Protein AF-A0A059XVV0-F1 (afdb_monomer_lite)

Sequence (265 aa):
MNFKKNKLFSIILPALSAPLILAASCSSSRESNPEQEQKQEKETKVQGKTKNKSNYFIEQKIKFEDKLPYTIANNIDTLKPNFAYEVDKKHSVRDGDTVDFIFLGINRRLPVRFSGVDTPEKRNYNLKQETVGQQREYALKATEFTQKMLNEESVSKIYIVPQKTRGGKGYFADVSGTYGRIIGIVYIEYKDKDNKSKYINLNAELIRLGFALVKYISLSERSQYYTPNTMYYYQLKASEQEAREKKAGIYSDNANLAEIYPNPN

Secondary structure (DSSP, 8-state):
-------PPPP-PPP-PPPP---PPPP----------------------------HHHHTT---BSS-SSEEPS--SS--TTEEEEEEEEEEE-SSSEEEEEETT--SEEEEEETTEEPPPSEETTTTEE--HHHHHHHHHHHHHHHHHHH-TTEEEEEEEE---SS--STTTTTB-TTS-EEEEEEEEEE-TTS-EEEEEHHHHHHHTTSSEE-S-BS-TTSTTB-S-HHHHHHHHHHHHHHHHTT-GGGSTT--HHHHSSS--

Organism: NCBI:txid2113

Foldseek 3Di:
DDDDDDDDDDDDDDDDDDDDDDDDDDDDDDDDDDDDDDDDDDPPPPPPPPPPPPQVCVVLVFDWDLDDPAAADPDPPDQDARHKFWWDLPKAQPWLFWIFTHTVVRRGTAIEGEQQWDFQDQADPVVRGGADDLQNVLRVVSSVLSVCLSPGPQFPTKIWRFHAADCADDPRRRRHDVVNHGHTFMKTWGQPPVRRTIIGRSRLSCLLQQSTHRDLADCDPVDSSHGPPVVVVVSNVVSNVNCCVVCHHCSPPPHDVCSNCVPPD

Structure (mmCIF, N/CA/C/O backbone):
data_AF-A0A059XVV0-F1
#
_entry.id   AF-A0A059XVV0-F1
#
loop_
_atom_site.group_PDB
_atom_site.id
_atom_site.type_symbol
_atom_site.label_atom_id
_atom_site.label_alt_id
_atom_site.label_comp_id
_atom_site.label_asym_id
_atom_site.label_entity_id
_atom_site.label_seq_id
_atom_site.pdbx_PDB_ins_code
_atom_site.Cartn_x
_atom_site.Cartn_y
_atom_site.Cartn_z
_atom_site.occupancy
_atom_site.B_iso_or_equiv
_atom_site.auth_seq_id
_atom_site.auth_comp_id
_atom_site.auth_asym_id
_atom_site.auth_atom_id
_atom_site.pdbx_PDB_model_num
ATOM 1 N N . MET A 1 1 ? 24.154 21.662 -59.012 1.00 38.84 1 MET A N 1
ATOM 2 C CA . MET A 1 1 ? 24.590 23.058 -59.232 1.00 38.84 1 MET A CA 1
ATOM 3 C C . MET A 1 1 ? 23.633 23.984 -58.486 1.00 38.84 1 MET A C 1
ATOM 5 O O . MET A 1 1 ? 22.445 23.875 -58.739 1.00 38.84 1 MET A O 1
ATOM 9 N N . ASN A 1 2 ? 24.172 24.851 -57.613 1.00 37.25 2 ASN A N 1
ATOM 10 C CA . ASN A 1 2 ? 23.553 26.035 -56.970 1.00 37.25 2 ASN A CA 1
ATOM 11 C C . ASN A 1 2 ? 22.417 25.803 -55.947 1.00 37.25 2 ASN A C 1
ATOM 13 O O . ASN A 1 2 ? 21.519 25.017 -56.192 1.00 37.25 2 ASN A O 1
ATOM 17 N N . PHE A 1 3 ? 22.305 26.493 -54.807 1.00 36.09 3 PHE A N 1
ATOM 18 C CA . PHE A 1 3 ? 23.210 27.275 -53.950 1.00 36.09 3 PHE A CA 1
ATOM 19 C C . PHE A 1 3 ? 22.505 27.389 -52.575 1.00 36.09 3 PHE A C 1
ATOM 21 O O . PHE A 1 3 ? 21.278 27.411 -52.499 1.00 36.09 3 PHE A O 1
ATOM 28 N N . LYS A 1 4 ? 23.289 27.471 -51.495 1.00 49.97 4 LYS A N 1
ATOM 29 C CA . LYS A 1 4 ? 22.878 27.672 -50.090 1.00 49.97 4 LYS A CA 1
ATOM 30 C C . LYS A 1 4 ? 22.005 28.920 -49.871 1.00 49.97 4 LYS A C 1
ATOM 32 O O . LYS A 1 4 ? 22.205 29.912 -50.565 1.00 49.97 4 LYS A O 1
ATOM 37 N N . LYS A 1 5 ? 21.242 28.950 -48.763 1.00 53.56 5 LYS A N 1
ATOM 38 C CA . LYS A 1 5 ? 21.203 30.110 -47.842 1.00 53.56 5 LYS A CA 1
ATOM 39 C C . LYS A 1 5 ? 20.749 29.723 -46.425 1.00 53.56 5 LYS A C 1
ATOM 41 O O . LYS A 1 5 ? 19.630 29.274 -46.208 1.00 53.56 5 LYS A O 1
ATOM 46 N N . ASN A 1 6 ? 21.665 29.942 -45.482 1.00 44.91 6 ASN A N 1
ATOM 47 C CA . ASN A 1 6 ? 21.482 29.891 -44.034 1.00 44.91 6 ASN A CA 1
ATOM 48 C C . ASN A 1 6 ? 20.614 31.067 -43.558 1.00 44.91 6 ASN A C 1
ATOM 50 O O . ASN A 1 6 ? 20.751 32.176 -44.079 1.00 44.91 6 ASN A O 1
ATOM 54 N N . LYS A 1 7 ? 19.822 30.867 -42.501 1.00 53.09 7 LYS A N 1
ATOM 55 C CA . LYS A 1 7 ? 19.343 31.958 -41.640 1.00 53.09 7 LYS A CA 1
ATOM 56 C C . LYS A 1 7 ? 19.790 31.691 -40.205 1.00 53.09 7 LYS A C 1
ATOM 58 O O . LYS A 1 7 ? 19.368 30.716 -39.593 1.00 53.09 7 LYS A O 1
ATOM 63 N N . LEU A 1 8 ? 20.680 32.557 -39.720 1.00 48.28 8 LEU A N 1
ATOM 64 C CA . LEU A 1 8 ? 21.034 32.692 -38.311 1.00 48.28 8 LEU A CA 1
ATOM 65 C C . LEU A 1 8 ? 19.833 33.260 -37.545 1.00 48.28 8 LEU A C 1
ATOM 67 O O . LEU A 1 8 ? 19.253 34.258 -37.973 1.00 48.28 8 LEU A O 1
ATOM 71 N N . PHE A 1 9 ? 19.509 32.664 -36.400 1.00 49.81 9 PHE A N 1
ATOM 72 C CA . PHE A 1 9 ? 18.667 33.290 -35.385 1.00 49.81 9 PHE A CA 1
ATOM 73 C C . PHE A 1 9 ? 19.567 33.968 -34.350 1.00 49.81 9 PHE A C 1
ATOM 75 O O . PHE A 1 9 ? 20.427 33.330 -33.746 1.00 49.81 9 PHE A O 1
ATOM 82 N N . SER A 1 10 ? 19.375 35.277 -34.197 1.00 51.88 10 SER A N 1
ATOM 83 C CA . SER A 1 10 ? 20.030 36.117 -33.198 1.00 51.88 10 SER A CA 1
ATOM 84 C C . SER A 1 10 ? 19.302 35.981 -31.860 1.00 51.88 10 SER A C 1
ATOM 86 O O . SER A 1 10 ? 18.078 36.101 -31.804 1.00 51.88 10 SER A O 1
ATOM 88 N N . ILE A 1 11 ? 20.058 35.713 -30.797 1.00 50.47 11 ILE A N 1
ATOM 89 C CA . ILE A 1 11 ? 19.586 35.645 -29.412 1.00 50.47 11 ILE A CA 1
ATOM 90 C C . ILE A 1 11 ? 19.683 37.058 -28.828 1.00 50.47 11 ILE A C 1
ATOM 92 O O . ILE A 1 11 ? 20.773 37.620 -28.759 1.00 50.47 11 ILE A O 1
ATOM 96 N N . ILE A 1 12 ? 18.556 37.626 -28.397 1.00 55.03 12 ILE A N 1
ATOM 97 C CA . ILE A 1 12 ? 18.513 38.878 -27.631 1.00 55.03 12 ILE A CA 1
ATOM 98 C C . ILE A 1 12 ? 18.347 38.510 -26.154 1.00 55.03 12 ILE A C 1
ATOM 100 O O . ILE A 1 12 ? 17.316 37.971 -25.756 1.00 55.03 12 ILE A O 1
ATOM 104 N N . LEU A 1 13 ? 19.378 38.789 -25.354 1.00 48.16 13 LEU A N 1
ATOM 105 C CA . LEU A 1 13 ? 19.348 38.726 -23.892 1.00 48.16 13 LEU A CA 1
ATOM 106 C C . LEU A 1 13 ? 18.901 40.094 -23.342 1.00 48.16 13 LEU A C 1
ATOM 108 O O . LEU A 1 13 ? 19.568 41.087 -23.635 1.00 48.16 13 LEU A O 1
ATOM 112 N N . PRO A 1 14 ? 17.845 40.188 -22.518 1.00 57.22 14 PRO A N 1
ATOM 113 C CA . PRO A 1 14 ? 17.611 41.378 -21.715 1.00 57.22 14 PRO A CA 1
ATOM 114 C C . PRO A 1 14 ? 18.402 41.293 -20.401 1.00 57.22 14 PRO A C 1
ATOM 116 O O . PRO A 1 14 ? 18.234 40.369 -19.606 1.00 57.22 14 PRO A O 1
ATOM 119 N N . ALA A 1 15 ? 19.269 42.281 -20.180 1.00 49.81 15 ALA A N 1
ATOM 120 C CA . ALA A 1 15 ? 19.934 42.523 -18.908 1.00 49.81 15 ALA A CA 1
ATOM 121 C C . ALA A 1 15 ? 18.926 43.106 -17.902 1.00 49.81 15 ALA A C 1
ATOM 123 O O . ALA A 1 15 ? 18.387 44.189 -18.125 1.00 49.81 15 ALA A O 1
ATOM 124 N N . LEU A 1 16 ? 18.674 42.399 -16.796 1.00 49.53 16 LEU A N 1
ATOM 125 C CA . LEU A 1 16 ? 17.981 42.955 -15.634 1.00 49.53 16 LEU A CA 1
ATOM 126 C C . LEU A 1 16 ? 19.017 43.557 -14.678 1.00 49.53 16 LEU A C 1
ATOM 128 O O . LEU A 1 16 ? 19.767 42.842 -14.017 1.00 49.53 16 LEU A O 1
ATOM 132 N N . SER A 1 17 ? 19.038 44.883 -14.603 1.00 56.59 17 SER A N 1
ATOM 133 C CA . SER A 1 17 ? 19.722 45.653 -13.568 1.00 56.59 17 SER A CA 1
ATOM 134 C C . SER A 1 17 ? 18.896 45.643 -12.278 1.00 56.59 17 SER A C 1
ATOM 136 O O . SER A 1 17 ? 17.766 46.132 -12.266 1.00 56.59 17 SER A O 1
ATOM 138 N N . ALA A 1 18 ? 19.458 45.108 -11.194 1.00 54.75 18 ALA A N 1
ATOM 139 C CA . ALA A 1 18 ? 18.887 45.206 -9.853 1.00 54.75 18 ALA A CA 1
ATOM 140 C C . ALA A 1 18 ? 19.363 46.498 -9.154 1.00 54.75 18 ALA A C 1
ATOM 142 O O . ALA A 1 18 ? 20.556 46.806 -9.221 1.00 54.75 18 ALA A O 1
ATOM 143 N N . PRO A 1 19 ? 18.485 47.243 -8.462 1.00 54.91 19 PRO A N 1
ATOM 144 C CA . PRO A 1 19 ? 18.905 48.344 -7.606 1.00 54.91 19 PRO A CA 1
ATOM 145 C C . PRO A 1 19 ? 19.415 47.834 -6.248 1.00 54.91 19 PRO A C 1
ATOM 147 O O . PRO A 1 19 ? 18.756 47.044 -5.570 1.00 54.91 19 PRO A O 1
ATOM 150 N N . LEU A 1 20 ? 20.592 48.330 -5.849 1.00 45.16 20 LEU A N 1
ATOM 151 C CA . LEU A 1 20 ? 21.103 48.267 -4.480 1.00 45.16 20 LEU A CA 1
ATOM 152 C C . LEU A 1 20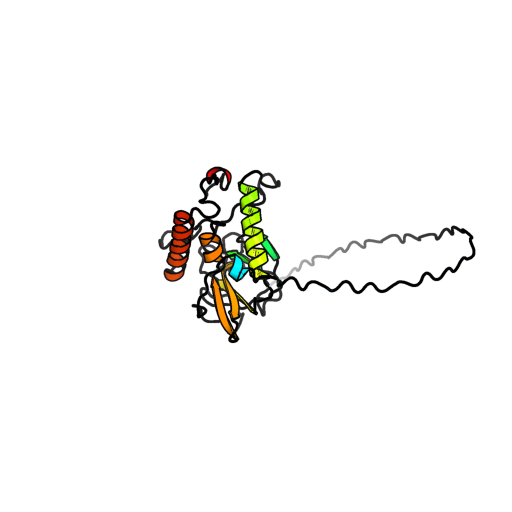 ? 20.150 49.026 -3.548 1.00 45.16 20 LEU A C 1
ATOM 154 O O . LEU A 1 20 ? 19.966 50.233 -3.701 1.00 45.16 20 LEU A O 1
ATOM 158 N N . ILE A 1 21 ? 19.613 48.342 -2.540 1.00 52.12 21 ILE A N 1
ATOM 159 C CA . ILE A 1 21 ? 19.002 48.992 -1.379 1.00 52.12 21 ILE A CA 1
ATOM 160 C C . ILE A 1 21 ? 20.058 49.026 -0.273 1.00 52.12 21 ILE A C 1
ATOM 162 O O . ILE A 1 21 ? 20.407 48.003 0.313 1.00 52.12 21 ILE A O 1
ATOM 166 N N . LEU A 1 22 ? 20.582 50.227 -0.028 1.00 43.62 22 LEU A N 1
ATOM 167 C CA . LEU A 1 22 ? 21.366 50.584 1.150 1.00 43.62 22 LEU A CA 1
ATOM 168 C C . LEU A 1 22 ? 20.451 50.553 2.381 1.00 43.62 22 LEU A C 1
ATOM 170 O O . LEU A 1 22 ? 19.499 51.327 2.468 1.00 43.62 22 LEU A O 1
ATOM 174 N N . ALA A 1 23 ? 20.747 49.675 3.338 1.00 47.62 23 ALA A N 1
ATOM 175 C CA . ALA A 1 23 ? 20.147 49.724 4.665 1.00 47.62 23 ALA A CA 1
ATOM 176 C C . ALA A 1 23 ? 20.932 50.720 5.530 1.00 47.62 23 ALA A C 1
ATOM 178 O O . ALA A 1 23 ? 22.106 50.510 5.833 1.00 47.62 23 ALA A O 1
ATOM 179 N N . ALA A 1 24 ? 20.273 51.813 5.908 1.00 42.94 24 ALA A N 1
ATOM 180 C CA . ALA A 1 24 ? 20.752 52.749 6.912 1.00 42.94 24 ALA A CA 1
ATOM 181 C C . ALA A 1 24 ? 20.602 52.127 8.310 1.00 42.94 24 ALA A C 1
ATOM 183 O O . ALA A 1 24 ? 19.512 51.697 8.689 1.00 42.94 24 ALA A O 1
ATOM 184 N N . SER A 1 25 ? 21.690 52.090 9.084 1.00 38.09 25 SER A N 1
ATOM 185 C CA . SER A 1 25 ? 21.634 51.784 10.512 1.00 38.09 25 SER A CA 1
ATOM 186 C C . SER A 1 25 ? 21.229 53.041 11.280 1.00 38.09 25 SER A C 1
ATOM 188 O O . SER A 1 25 ? 21.975 54.021 11.289 1.00 38.09 25 SER A O 1
ATOM 190 N N . CYS A 1 26 ? 20.088 52.998 11.962 1.00 38.09 26 CYS A N 1
ATOM 191 C CA . CYS A 1 26 ? 19.792 53.924 13.049 1.00 38.09 26 CYS A CA 1
ATOM 192 C C . CYS A 1 26 ? 19.988 53.207 14.383 1.00 38.09 26 CYS A C 1
ATOM 194 O O . CYS A 1 26 ? 19.421 52.147 14.644 1.00 38.09 26 CYS A O 1
ATOM 196 N N . SER A 1 27 ? 20.826 53.828 15.201 1.00 40.91 27 SER A N 1
ATOM 197 C CA . SER A 1 27 ? 21.056 53.554 16.607 1.00 40.91 27 SER A CA 1
ATOM 198 C C . SER A 1 27 ? 19.789 53.775 17.435 1.00 40.91 27 SER A C 1
ATOM 200 O O . SER A 1 27 ? 19.018 54.704 17.200 1.00 40.91 27 SER A O 1
ATOM 202 N N . SER A 1 28 ? 19.613 52.956 18.469 1.00 42.19 28 SER A N 1
ATOM 203 C CA . SER A 1 28 ? 18.798 53.318 19.624 1.00 42.19 28 SER A CA 1
ATOM 204 C C . SER A 1 28 ? 19.504 52.835 20.882 1.00 42.19 28 SER A C 1
ATOM 206 O O . SER A 1 28 ? 19.631 51.643 21.150 1.00 42.19 28 SER A O 1
ATOM 208 N N . SER A 1 29 ? 20.026 53.817 21.602 1.00 40.38 29 SER A N 1
ATOM 209 C CA . SER A 1 29 ? 20.531 53.754 22.962 1.00 40.38 29 SER A CA 1
ATOM 210 C C . SER A 1 29 ? 19.416 53.406 23.945 1.00 40.38 29 SER A C 1
ATOM 212 O O . SER A 1 29 ? 18.377 54.067 23.927 1.00 40.38 29 SER A O 1
ATOM 214 N N . ARG A 1 30 ? 19.680 52.485 24.876 1.00 36.97 30 ARG A N 1
ATOM 215 C CA . ARG A 1 30 ? 19.109 52.524 26.229 1.00 36.97 30 ARG A CA 1
ATOM 216 C C . ARG A 1 30 ? 20.095 51.937 27.233 1.00 36.97 30 ARG A C 1
ATOM 218 O O . ARG A 1 30 ? 20.530 50.798 27.103 1.00 36.97 30 ARG A O 1
ATOM 225 N N . GLU A 1 31 ? 20.440 52.780 28.195 1.00 39.34 31 GLU A N 1
ATOM 226 C CA . GLU A 1 31 ? 21.115 52.459 29.445 1.00 39.34 31 GLU A CA 1
ATOM 227 C C . GLU A 1 31 ? 20.267 51.506 30.295 1.00 39.34 31 GLU A C 1
ATOM 229 O O . GLU A 1 31 ? 19.066 51.724 30.446 1.00 39.34 31 GLU A O 1
ATOM 234 N N . SER A 1 32 ? 20.914 50.528 30.929 1.00 34.22 32 SER A N 1
ATOM 235 C CA . SER A 1 32 ? 20.958 50.431 32.395 1.00 34.22 32 SER A CA 1
ATOM 236 C C . SER A 1 32 ? 21.965 49.361 32.839 1.00 34.22 32 SER A C 1
ATOM 238 O O . SER A 1 32 ? 22.134 48.321 32.207 1.00 34.22 32 SER A O 1
ATOM 240 N N . ASN A 1 33 ? 22.683 49.691 33.911 1.00 35.31 33 ASN A N 1
ATOM 241 C CA . ASN A 1 33 ? 23.722 48.904 34.581 1.00 35.31 33 ASN A CA 1
ATOM 242 C C . ASN A 1 33 ? 23.073 47.997 35.678 1.00 35.31 33 ASN A C 1
ATOM 244 O O . ASN A 1 33 ? 21.845 47.926 35.726 1.00 35.31 33 ASN A O 1
ATOM 248 N N . PRO A 1 34 ? 23.815 47.257 36.527 1.00 45.28 34 PRO A N 1
ATOM 249 C CA . PRO A 1 34 ? 23.726 45.802 36.635 1.00 45.28 34 PRO A CA 1
ATOM 250 C C . PRO A 1 34 ? 23.147 45.315 37.976 1.00 45.28 34 PRO A C 1
ATOM 252 O O . PRO A 1 34 ? 23.391 45.911 39.017 1.00 45.28 34 PRO A O 1
ATOM 255 N N . GLU A 1 35 ? 22.500 44.152 37.991 1.00 35.38 35 GLU A N 1
ATOM 256 C CA . GLU A 1 35 ? 22.316 43.388 39.232 1.00 35.38 35 GLU A CA 1
ATOM 257 C C . GLU A 1 35 ? 22.482 41.896 38.934 1.00 35.38 35 GLU A C 1
ATOM 259 O O . GLU A 1 35 ? 21.630 41.231 38.346 1.00 35.38 35 GLU A O 1
ATOM 264 N N . GLN A 1 36 ? 23.667 41.390 39.282 1.00 38.53 36 GLN A N 1
ATOM 265 C CA . GLN A 1 36 ? 23.951 39.968 39.371 1.00 38.53 36 GLN A CA 1
ATOM 266 C C . GLN A 1 36 ? 23.406 39.453 40.705 1.00 38.53 36 GLN A C 1
ATOM 268 O O . GLN A 1 36 ? 24.021 39.659 41.745 1.00 38.53 36 GLN A O 1
ATOM 273 N N . GLU A 1 37 ? 22.307 38.707 40.660 1.00 40.25 37 GLU A N 1
ATOM 274 C CA . GLU A 1 37 ? 21.962 37.742 41.702 1.00 40.25 37 GLU A CA 1
ATOM 275 C C . GLU A 1 37 ? 21.960 36.340 41.090 1.00 40.25 37 GLU A C 1
ATOM 277 O O . GLU A 1 37 ? 21.055 35.931 40.359 1.00 40.25 37 GLU A O 1
ATOM 282 N N . GLN A 1 38 ? 23.028 35.597 41.379 1.00 35.38 38 GLN A N 1
ATOM 283 C CA . GLN A 1 38 ? 23.149 34.177 41.082 1.00 35.38 38 GLN A CA 1
ATOM 284 C C . GLN A 1 38 ? 22.144 33.393 41.935 1.00 35.38 38 GLN A C 1
ATOM 286 O O . GLN A 1 38 ? 22.394 33.089 43.100 1.00 35.38 38 GLN A O 1
ATOM 291 N N . LYS A 1 39 ? 21.006 33.022 41.342 1.00 40.69 39 LYS A N 1
ATOM 292 C CA . LYS A 1 39 ? 20.148 31.960 41.876 1.00 40.69 39 LYS A CA 1
ATOM 293 C C . LYS A 1 39 ? 20.677 30.607 41.412 1.00 40.69 39 LYS A C 1
ATOM 295 O O . LYS A 1 39 ? 20.651 30.290 40.229 1.00 40.69 39 LYS A O 1
ATOM 300 N N . GLN A 1 40 ? 21.145 29.823 42.380 1.00 36.56 40 GLN A N 1
ATOM 301 C CA . GLN A 1 40 ? 21.453 28.403 42.243 1.00 36.56 40 GLN A CA 1
ATOM 302 C C . GLN A 1 40 ? 20.243 27.647 41.674 1.00 36.56 40 GLN A C 1
ATOM 304 O O . GLN A 1 40 ? 19.220 27.489 42.345 1.00 36.56 40 GLN A O 1
ATOM 309 N N . GLU A 1 41 ? 20.382 27.149 40.447 1.00 39.22 41 GLU A N 1
ATOM 310 C CA . GLU A 1 41 ? 19.514 26.116 39.891 1.00 39.22 41 GLU A CA 1
ATOM 311 C C . GLU A 1 41 ? 19.717 24.819 40.681 1.00 39.22 41 GLU A C 1
ATOM 313 O O . GLU A 1 41 ? 20.741 24.143 40.588 1.00 39.22 41 GLU A O 1
ATOM 318 N N . LYS A 1 42 ? 18.714 24.464 41.487 1.00 39.12 42 LYS A N 1
ATOM 319 C CA . LYS A 1 42 ? 18.564 23.102 41.992 1.00 39.12 42 LYS A CA 1
ATOM 320 C C . LYS A 1 42 ? 18.187 22.202 40.820 1.00 39.12 42 LYS A C 1
ATOM 322 O O . LYS A 1 42 ? 17.026 22.171 40.409 1.00 39.12 42 LYS A O 1
ATOM 327 N N . GLU A 1 43 ? 19.164 21.440 40.338 1.00 38.41 43 GLU A N 1
ATOM 328 C CA . GLU A 1 43 ? 18.964 20.252 39.511 1.00 38.41 43 GLU A CA 1
ATOM 329 C C . GLU A 1 43 ? 17.988 19.295 40.207 1.00 38.41 43 GLU A C 1
ATOM 331 O O . GLU A 1 43 ? 18.351 18.451 41.029 1.00 38.41 43 GLU A O 1
ATOM 336 N N . THR A 1 44 ? 16.711 19.417 39.867 1.00 35.47 44 THR A N 1
ATOM 337 C CA . THR A 1 44 ? 15.735 18.384 40.183 1.00 35.47 44 THR A CA 1
ATOM 338 C C . THR A 1 44 ? 15.812 17.377 39.049 1.00 35.47 44 THR A C 1
ATOM 340 O O . THR A 1 44 ? 15.254 17.589 37.974 1.00 35.47 44 THR A O 1
ATOM 343 N N . LYS A 1 45 ? 16.552 16.287 39.281 1.00 35.97 45 LYS A N 1
ATOM 344 C CA . LYS A 1 45 ? 16.554 15.097 38.426 1.00 35.97 45 LYS A CA 1
ATOM 345 C C . LYS A 1 45 ? 15.121 14.583 38.302 1.00 35.97 45 LYS A C 1
ATOM 347 O O . LYS A 1 45 ? 14.649 13.812 39.136 1.00 35.97 45 LYS A O 1
ATOM 352 N N . VAL A 1 46 ? 14.430 15.001 37.246 1.00 41.94 46 VAL A N 1
ATOM 353 C CA . VAL A 1 46 ? 13.212 14.344 36.783 1.00 41.94 46 VAL A CA 1
ATOM 354 C C . VAL A 1 46 ? 13.656 12.985 36.263 1.00 41.94 46 VAL A C 1
ATOM 356 O O . VAL A 1 46 ? 14.181 12.862 35.159 1.00 41.94 46 VAL A O 1
ATOM 359 N N . GLN A 1 47 ? 13.505 11.965 37.107 1.00 37.81 47 GLN A N 1
ATOM 360 C CA . GLN A 1 47 ? 13.583 10.571 36.702 1.00 37.81 47 GLN A CA 1
ATOM 361 C C . GLN A 1 47 ? 12.597 10.372 35.552 1.00 37.81 47 GLN A C 1
ATOM 363 O O . GLN A 1 47 ? 11.380 10.317 35.745 1.00 37.81 47 GLN A O 1
ATOM 368 N N . GLY A 1 48 ? 13.140 10.321 34.337 1.00 38.97 48 GLY A N 1
ATOM 369 C CA . GLY A 1 48 ? 12.401 9.974 33.144 1.00 38.97 48 GLY A CA 1
ATOM 370 C C . GLY A 1 48 ? 11.797 8.597 33.351 1.00 38.97 48 GLY A C 1
ATOM 371 O O . GLY A 1 48 ? 12.500 7.591 33.336 1.00 38.97 48 GLY A O 1
ATOM 372 N N . LYS A 1 49 ? 10.479 8.553 33.554 1.00 36.09 49 LYS A N 1
ATOM 373 C CA . LYS A 1 49 ? 9.702 7.341 33.326 1.00 36.09 49 LYS A CA 1
ATOM 374 C C . LYS A 1 49 ? 9.920 6.973 31.864 1.00 36.09 49 LYS A C 1
ATOM 376 O O . LYS A 1 49 ? 9.338 7.599 30.978 1.00 36.09 49 LYS A O 1
ATOM 381 N N . THR A 1 50 ? 10.770 5.985 31.618 1.00 35.41 50 THR A N 1
ATOM 382 C CA . THR A 1 50 ? 10.879 5.278 30.346 1.00 35.41 50 THR A CA 1
ATOM 383 C C . THR A 1 50 ? 9.503 4.688 30.064 1.00 35.41 50 THR A C 1
ATOM 385 O O . THR A 1 50 ? 9.150 3.609 30.536 1.00 35.41 50 THR A O 1
ATOM 388 N N . LYS A 1 51 ? 8.655 5.443 29.356 1.00 44.22 51 LYS A N 1
ATOM 389 C CA . LYS A 1 51 ? 7.461 4.882 28.735 1.00 44.22 51 LYS A CA 1
ATOM 390 C C . LYS A 1 51 ? 7.985 3.829 27.771 1.00 44.22 51 LYS A C 1
ATOM 392 O O . LYS A 1 51 ? 8.603 4.187 26.773 1.00 44.22 51 LYS A O 1
ATOM 397 N N . ASN A 1 52 ? 7.783 2.555 28.102 1.00 44.53 52 ASN A N 1
ATOM 398 C CA . ASN A 1 52 ? 7.897 1.467 27.141 1.00 44.53 52 ASN A CA 1
ATOM 399 C C . ASN A 1 52 ? 7.022 1.856 25.951 1.00 44.53 52 ASN A C 1
ATOM 401 O O . ASN A 1 52 ? 5.796 1.829 26.043 1.00 44.53 52 ASN A O 1
ATOM 405 N N . LYS A 1 53 ? 7.659 2.336 24.884 1.00 55.72 53 LYS A N 1
ATOM 406 C CA . LYS A 1 53 ? 6.996 2.717 23.646 1.00 55.72 53 LYS A CA 1
ATOM 407 C C . LYS A 1 53 ? 6.545 1.397 23.032 1.00 55.72 53 LYS A C 1
ATOM 409 O O . LYS A 1 53 ? 7.367 0.617 22.558 1.00 55.72 53 LYS A O 1
ATOM 414 N N . SER A 1 54 ? 5.272 1.071 23.206 1.00 62.62 54 SER A N 1
ATOM 415 C CA . SER A 1 54 ? 4.676 -0.133 22.642 1.00 62.62 54 SER A CA 1
ATOM 416 C C . SER A 1 54 ? 4.871 -0.121 21.126 1.00 62.62 54 SER A C 1
ATOM 418 O O . SER A 1 54 ? 4.715 0.910 20.475 1.00 62.62 54 SER A O 1
ATOM 420 N N . ASN A 1 55 ? 5.283 -1.264 20.573 1.00 82.44 55 ASN A N 1
ATOM 421 C CA . ASN A 1 55 ? 5.510 -1.421 19.139 1.00 82.44 55 ASN A CA 1
ATOM 422 C C . ASN A 1 55 ? 4.161 -1.335 18.408 1.00 82.44 55 ASN A C 1
ATOM 424 O O . ASN A 1 55 ? 3.277 -2.162 18.658 1.00 82.44 55 ASN A O 1
ATOM 428 N N . TYR A 1 56 ? 4.015 -0.366 17.498 1.00 89.31 56 TYR A N 1
ATOM 429 C CA . TYR A 1 56 ? 2.767 -0.111 16.773 1.00 89.31 56 TYR A CA 1
ATOM 430 C C . TYR A 1 56 ? 2.238 -1.353 16.039 1.00 89.31 56 TYR A C 1
ATOM 432 O O . TYR A 1 56 ? 1.028 -1.578 15.983 1.00 89.31 56 TYR A O 1
ATOM 440 N N . PHE A 1 57 ? 3.123 -2.223 15.539 1.00 90.56 57 PHE A N 1
ATOM 441 C CA . PHE A 1 57 ? 2.718 -3.452 14.853 1.00 90.56 57 PHE A CA 1
ATOM 442 C C . PHE A 1 57 ? 1.986 -4.429 15.776 1.00 90.56 57 PHE A C 1
ATOM 444 O O . PHE A 1 57 ? 1.047 -5.105 15.347 1.00 90.56 57 PHE A O 1
ATOM 451 N N . ILE A 1 58 ? 2.388 -4.492 17.048 1.00 86.56 58 ILE A N 1
ATOM 452 C CA . ILE A 1 58 ? 1.744 -5.344 18.053 1.00 86.56 58 ILE A CA 1
ATOM 453 C C . ILE A 1 58 ? 0.362 -4.782 18.391 1.00 86.56 58 ILE A C 1
ATOM 455 O O . ILE A 1 58 ? -0.612 -5.535 18.434 1.00 86.56 58 ILE A O 1
ATOM 459 N N . GLU A 1 59 ? 0.260 -3.464 18.573 1.00 88.88 59 GLU A N 1
ATOM 460 C CA . GLU A 1 59 ? -1.007 -2.787 18.878 1.00 88.88 59 GLU A CA 1
ATOM 461 C C . GLU A 1 59 ? -2.054 -3.013 17.784 1.00 88.88 59 GLU A C 1
ATOM 463 O O . GLU A 1 59 ? -3.203 -3.344 18.079 1.00 88.88 59 GLU A O 1
ATOM 468 N N . GLN A 1 60 ? -1.647 -2.890 16.518 1.00 91.81 60 GLN A N 1
ATOM 469 C CA . GLN A 1 60 ? -2.531 -3.076 15.364 1.00 91.81 60 GLN A CA 1
ATOM 470 C C . GLN A 1 60 ? -2.735 -4.551 14.979 1.00 91.81 60 GLN A C 1
ATOM 472 O O . GLN A 1 60 ? -3.495 -4.849 14.053 1.00 91.81 60 GLN A O 1
ATOM 477 N N . LYS A 1 61 ? -2.085 -5.489 15.686 1.00 95.31 61 LYS A N 1
ATOM 478 C CA . LYS A 1 61 ? -2.101 -6.931 15.382 1.00 95.31 61 LYS A CA 1
ATOM 479 C C . LYS A 1 61 ? -1.776 -7.191 13.906 1.00 95.31 61 LYS A C 1
ATOM 481 O O . LYS A 1 61 ? -2.524 -7.886 13.214 1.00 95.31 61 LYS A O 1
ATOM 486 N N . ILE A 1 62 ? -0.702 -6.564 13.427 1.00 96.56 62 ILE A N 1
ATOM 487 C CA . ILE A 1 62 ? -0.257 -6.659 12.035 1.00 96.56 62 ILE A CA 1
ATOM 488 C C . ILE A 1 62 ? 0.060 -8.112 11.679 1.00 96.56 62 ILE A C 1
ATOM 490 O O . ILE A 1 62 ? 0.628 -8.853 12.487 1.00 96.56 62 ILE A O 1
ATOM 494 N N . LYS A 1 63 ? -0.311 -8.523 10.462 1.00 96.75 63 LYS A N 1
ATOM 495 C CA . LYS A 1 63 ? 0.055 -9.837 9.926 1.00 96.75 63 LYS A CA 1
ATOM 496 C C . LYS A 1 63 ? 1.442 -9.804 9.291 1.00 96.75 63 LYS A C 1
ATOM 498 O O . LYS A 1 63 ? 1.786 -8.874 8.565 1.00 96.75 63 LYS A O 1
ATOM 503 N N . PHE A 1 64 ? 2.205 -10.863 9.543 1.00 95.44 64 PHE A N 1
ATOM 504 C CA . PHE A 1 64 ? 3.569 -11.025 9.056 1.00 95.44 64 PHE A CA 1
ATOM 505 C C . PHE A 1 64 ? 3.676 -12.213 8.100 1.00 95.44 64 PHE A C 1
ATOM 507 O O . PHE A 1 64 ? 3.065 -13.259 8.316 1.00 95.44 64 PHE A O 1
ATOM 514 N N . GLU A 1 65 ? 4.507 -12.056 7.079 1.00 96.00 65 GLU A N 1
ATOM 515 C CA . GLU A 1 65 ? 4.966 -13.098 6.170 1.00 96.00 65 GLU A CA 1
ATOM 516 C C . GLU A 1 65 ? 6.416 -13.468 6.523 1.00 96.00 65 GLU A C 1
ATOM 518 O O . GLU A 1 65 ? 7.248 -12.600 6.799 1.00 96.00 65 GLU A O 1
ATOM 523 N N . ASP A 1 66 ? 6.742 -14.762 6.499 1.00 95.94 66 ASP A N 1
ATOM 524 C CA . ASP A 1 66 ? 8.090 -15.251 6.836 1.00 95.94 66 ASP A CA 1
ATOM 525 C C . ASP A 1 66 ? 9.132 -14.973 5.746 1.00 95.94 66 ASP A C 1
ATOM 527 O O . ASP A 1 66 ? 10.335 -15.049 5.988 1.00 95.94 66 ASP A O 1
ATOM 531 N N . LYS A 1 67 ? 8.678 -14.667 4.530 1.00 96.12 67 LYS A N 1
ATOM 532 C CA . LYS A 1 67 ? 9.529 -14.360 3.383 1.00 96.12 67 LYS A CA 1
ATOM 533 C C . LYS A 1 67 ? 8.859 -13.326 2.495 1.00 96.12 67 LYS A C 1
ATOM 535 O O . LYS A 1 67 ? 7.641 -13.330 2.360 1.00 96.12 67 LYS A O 1
ATOM 540 N N . LEU A 1 68 ? 9.669 -12.512 1.828 1.00 97.06 68 LEU A N 1
ATOM 541 C CA . LEU A 1 68 ? 9.209 -11.682 0.725 1.00 97.06 68 LEU A CA 1
ATOM 542 C C . LEU A 1 68 ? 8.881 -12.599 -0.470 1.00 97.06 68 LEU A C 1
ATOM 544 O O . LEU A 1 68 ? 9.772 -13.318 -0.931 1.00 97.06 68 LEU A O 1
ATOM 548 N N . PRO A 1 69 ? 7.647 -12.601 -1.005 1.00 96.56 69 PRO A N 1
ATOM 549 C CA . PRO A 1 69 ? 7.260 -13.512 -2.084 1.00 96.56 69 PRO A CA 1
ATOM 550 C C . PRO A 1 69 ? 7.722 -13.041 -3.476 1.00 96.56 69 PRO A C 1
ATOM 552 O O . PRO A 1 69 ? 7.238 -13.540 -4.488 1.00 96.56 69 PRO A O 1
ATOM 555 N N . TYR A 1 70 ? 8.666 -12.098 -3.535 1.00 97.62 70 TYR A N 1
ATOM 556 C CA . TYR A 1 70 ? 9.191 -11.507 -4.762 1.00 97.62 70 TYR A CA 1
ATOM 557 C C . TYR A 1 70 ? 10.716 -11.520 -4.757 1.00 97.62 70 TYR A C 1
ATOM 559 O O . TYR A 1 70 ? 11.356 -11.340 -3.719 1.00 97.62 70 TYR A O 1
ATOM 567 N N . THR A 1 71 ? 11.305 -11.691 -5.937 1.00 97.19 71 THR A N 1
ATOM 568 C CA . THR A 1 71 ? 12.753 -11.595 -6.121 1.00 97.19 71 THR A CA 1
ATOM 569 C C . THR A 1 71 ? 13.203 -10.146 -5.955 1.00 97.19 71 THR A C 1
ATOM 571 O O . THR A 1 71 ? 12.670 -9.250 -6.612 1.00 97.19 71 THR A O 1
ATOM 574 N N . ILE A 1 72 ? 14.200 -9.920 -5.100 1.00 96.88 72 ILE A N 1
ATOM 575 C CA . ILE A 1 72 ? 14.840 -8.610 -4.947 1.00 96.88 72 ILE A CA 1
ATOM 576 C C . ILE A 1 72 ? 15.677 -8.324 -6.197 1.00 96.88 72 ILE A C 1
ATOM 578 O O . ILE A 1 72 ? 16.466 -9.162 -6.635 1.00 96.88 72 ILE A O 1
ATOM 582 N N . ALA A 1 73 ? 15.479 -7.152 -6.793 1.00 95.12 73 ALA A N 1
ATOM 583 C CA . ALA A 1 73 ? 16.265 -6.696 -7.927 1.00 95.12 73 ALA A CA 1
ATOM 584 C C . ALA A 1 73 ? 17.647 -6.209 -7.470 1.00 95.12 73 ALA A C 1
ATOM 586 O O . ALA A 1 73 ? 17.767 -5.471 -6.496 1.00 95.12 73 ALA A O 1
ATOM 587 N N . ASN A 1 74 ? 18.682 -6.583 -8.223 1.00 86.06 74 ASN A N 1
ATOM 588 C CA . ASN A 1 74 ? 20.070 -6.216 -7.923 1.00 86.06 74 ASN A CA 1
ATOM 589 C C . ASN A 1 74 ? 20.523 -4.921 -8.624 1.00 86.06 74 ASN A C 1
ATOM 591 O O . ASN A 1 74 ? 21.563 -4.372 -8.276 1.00 86.06 74 ASN A O 1
ATOM 595 N N . ASN A 1 75 ? 19.775 -4.441 -9.622 1.00 83.19 75 ASN A N 1
ATOM 596 C CA . ASN A 1 75 ? 20.061 -3.218 -10.372 1.00 83.19 75 ASN A CA 1
ATOM 597 C C . ASN A 1 75 ? 18.771 -2.464 -10.730 1.00 83.19 75 ASN A C 1
ATOM 599 O O . ASN A 1 75 ? 17.693 -3.053 -10.831 1.00 83.19 75 ASN A O 1
ATOM 603 N N . ILE A 1 76 ? 18.891 -1.149 -10.927 1.00 86.62 76 ILE A N 1
ATOM 604 C CA . ILE A 1 76 ? 17.755 -0.235 -11.124 1.00 86.62 76 ILE A CA 1
ATOM 605 C C . ILE A 1 76 ? 17.661 0.330 -12.553 1.00 86.62 76 ILE A C 1
ATOM 607 O O . ILE A 1 76 ? 16.970 1.318 -12.779 1.00 86.62 76 ILE A O 1
ATOM 611 N N . ASP A 1 77 ? 18.305 -0.298 -13.543 1.00 81.88 77 ASP A N 1
ATOM 612 C CA . ASP A 1 77 ? 18.310 0.195 -14.936 1.00 81.88 77 ASP A CA 1
ATOM 613 C C . ASP A 1 77 ? 16.889 0.438 -15.477 1.00 81.88 77 ASP A C 1
ATOM 615 O O . ASP A 1 77 ? 16.642 1.361 -16.250 1.00 81.88 77 ASP A O 1
ATOM 619 N N . THR A 1 78 ? 15.931 -0.376 -15.027 1.00 89.12 78 THR A N 1
ATOM 620 C CA . THR A 1 78 ? 14.497 -0.150 -15.202 1.00 89.12 78 THR A CA 1
ATOM 621 C C . THR A 1 78 ? 13.700 -0.827 -14.083 1.00 89.12 78 THR A C 1
ATOM 623 O O . THR A 1 78 ? 14.179 -1.766 -13.439 1.00 89.12 78 THR A O 1
ATOM 626 N N . LEU A 1 79 ? 12.462 -0.373 -13.873 1.00 93.81 79 LEU A N 1
ATOM 627 C CA . LEU A 1 79 ? 11.504 -1.002 -12.966 1.00 93.81 79 LEU A CA 1
ATOM 628 C C . LEU A 1 79 ? 10.751 -2.116 -13.697 1.00 93.81 79 LEU A C 1
ATOM 630 O O . LEU A 1 79 ? 9.897 -1.857 -14.544 1.00 93.81 79 LEU A O 1
ATOM 634 N N . LYS A 1 80 ? 11.058 -3.365 -13.351 1.00 94.56 80 LYS A N 1
ATOM 635 C CA . LYS A 1 80 ? 10.409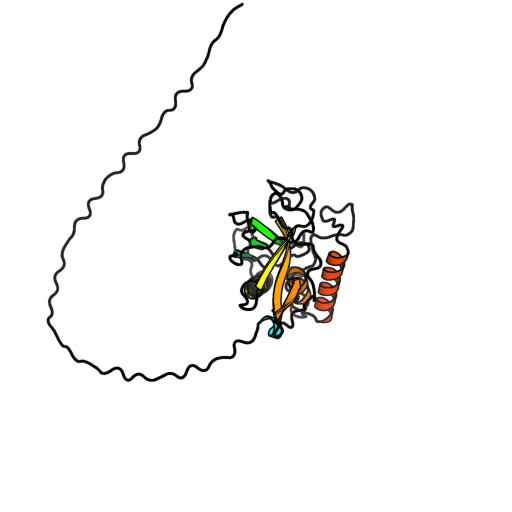 -4.556 -13.897 1.00 94.56 80 LYS A CA 1
ATOM 636 C C . LYS A 1 80 ? 9.193 -4.932 -13.045 1.00 94.56 80 LYS A C 1
ATOM 638 O O . LYS A 1 80 ? 9.294 -4.926 -11.815 1.00 94.56 80 LYS A O 1
ATOM 643 N N . PRO A 1 81 ? 8.060 -5.310 -13.664 1.00 95.81 81 PRO A N 1
ATOM 644 C CA . PRO A 1 81 ? 6.921 -5.839 -12.928 1.00 95.81 81 PRO A CA 1
ATOM 645 C C . PRO A 1 81 ? 7.301 -7.052 -12.070 1.00 95.81 81 PRO A C 1
ATOM 647 O O . PRO A 1 81 ? 8.019 -7.932 -12.540 1.00 95.81 81 PRO A O 1
ATOM 650 N N . ASN A 1 82 ? 6.760 -7.133 -10.853 1.00 96.38 82 ASN A N 1
ATOM 651 C CA . ASN A 1 82 ? 6.917 -8.253 -9.914 1.00 96.38 82 ASN A CA 1
ATOM 652 C C . ASN A 1 82 ? 8.346 -8.504 -9.398 1.00 96.38 82 ASN A C 1
ATOM 654 O O . ASN A 1 82 ? 8.620 -9.571 -8.853 1.00 96.38 82 ASN A O 1
ATOM 658 N N . PHE A 1 83 ? 9.238 -7.520 -9.512 1.00 97.25 83 PHE A N 1
ATOM 659 C CA . PHE A 1 83 ? 10.512 -7.504 -8.794 1.00 97.25 83 PHE A CA 1
ATOM 660 C C . PHE A 1 83 ? 10.436 -6.527 -7.625 1.00 97.25 83 PHE A C 1
ATOM 662 O O . PHE A 1 83 ? 9.813 -5.472 -7.734 1.00 97.25 83 PHE A O 1
ATOM 669 N N . ALA A 1 84 ? 11.063 -6.877 -6.507 1.00 98.12 84 ALA A N 1
ATOM 670 C CA . ALA A 1 84 ? 11.128 -6.022 -5.334 1.00 98.12 84 ALA A CA 1
ATOM 671 C C . ALA A 1 84 ? 12.339 -5.094 -5.409 1.00 98.12 84 ALA A C 1
ATOM 673 O O . ALA A 1 84 ? 13.473 -5.545 -5.561 1.00 98.12 84 ALA A O 1
ATOM 674 N N . TYR A 1 85 ? 12.094 -3.799 -5.258 1.00 97.81 85 TYR A N 1
ATOM 675 C CA . TYR A 1 85 ? 13.122 -2.769 -5.256 1.00 97.81 85 TYR A CA 1
ATOM 676 C C . TYR A 1 85 ? 13.167 -2.105 -3.891 1.00 97.81 85 TYR A C 1
ATOM 678 O O . TYR A 1 85 ? 12.154 -1.590 -3.417 1.00 97.81 85 TYR A O 1
ATOM 686 N N . GLU A 1 86 ? 14.340 -2.123 -3.267 1.00 97.12 86 GLU A N 1
ATOM 687 C CA . GLU A 1 86 ? 14.567 -1.411 -2.016 1.00 97.12 86 GLU A CA 1
ATOM 688 C C . GLU A 1 86 ? 14.510 0.107 -2.256 1.00 97.12 86 GLU A C 1
ATOM 690 O O . GLU A 1 86 ? 14.982 0.625 -3.277 1.00 97.12 86 GLU A O 1
ATOM 695 N N . VAL A 1 87 ? 13.907 0.824 -1.310 1.00 97.38 87 VAL A N 1
ATOM 696 C CA . VAL A 1 87 ? 13.789 2.285 -1.331 1.00 97.38 87 VAL A CA 1
ATOM 697 C C . VAL A 1 87 ? 14.399 2.889 -0.072 1.00 97.38 87 VAL A C 1
ATOM 699 O O . VAL A 1 87 ? 14.462 2.248 0.978 1.00 97.38 87 VAL A O 1
ATOM 702 N N . ASP A 1 88 ? 14.825 4.146 -0.163 1.00 95.94 88 ASP A N 1
ATOM 703 C CA . ASP A 1 88 ? 15.224 4.927 1.004 1.00 95.94 88 ASP A CA 1
ATOM 704 C C . ASP A 1 88 ? 14.027 5.070 1.958 1.00 95.94 88 ASP A C 1
ATOM 706 O O . ASP A 1 88 ? 12.894 5.341 1.540 1.00 95.94 88 ASP A O 1
ATOM 710 N N . LYS A 1 89 ? 14.290 4.947 3.262 1.00 94.75 89 LYS A N 1
ATOM 711 C CA . LYS A 1 89 ? 13.298 5.211 4.309 1.00 94.75 89 LYS A CA 1
ATOM 712 C C . LYS A 1 89 ? 12.802 6.655 4.292 1.00 94.75 89 LYS A C 1
ATOM 714 O O . LYS A 1 89 ? 11.729 6.918 4.819 1.00 94.75 89 LYS A O 1
ATOM 719 N N . LYS A 1 90 ? 13.524 7.603 3.692 1.00 95.06 90 LYS A N 1
ATOM 720 C CA . LYS A 1 90 ? 13.075 8.987 3.486 1.00 95.06 90 LYS A CA 1
ATOM 721 C C . LYS A 1 90 ? 11.964 9.055 2.436 1.00 95.06 90 LYS A C 1
ATOM 723 O O . LYS A 1 90 ? 12.195 9.304 1.252 1.00 95.06 90 LYS A O 1
ATOM 728 N N . HIS A 1 91 ? 10.723 8.973 2.886 1.00 96.75 91 HIS A N 1
ATOM 729 C CA . HIS A 1 91 ? 9.527 9.044 2.047 1.00 96.75 91 HIS A CA 1
ATOM 730 C C . HIS A 1 91 ? 8.677 10.291 2.353 1.00 96.75 91 HIS A C 1
ATOM 732 O O . HIS A 1 91 ? 8.975 11.054 3.272 1.00 96.75 91 HIS A O 1
ATOM 738 N N . SER A 1 92 ? 7.638 10.532 1.554 1.00 97.81 92 SER A N 1
ATOM 739 C CA . SER A 1 92 ? 6.594 11.524 1.847 1.00 97.81 92 SER A CA 1
ATOM 740 C C . SER A 1 92 ? 5.227 10.922 1.533 1.00 97.81 92 SER A C 1
ATOM 742 O O . SER A 1 92 ? 4.950 10.582 0.384 1.00 97.81 92 SER A O 1
ATOM 744 N N . VAL A 1 93 ? 4.391 10.737 2.557 1.00 97.94 93 VAL A N 1
ATOM 745 C CA . VAL A 1 93 ? 3.038 10.180 2.406 1.00 97.94 93 VAL A CA 1
ATOM 746 C C . VAL A 1 93 ? 2.098 11.278 1.913 1.00 97.94 93 VAL A C 1
ATOM 748 O O . VAL A 1 93 ? 1.923 12.298 2.582 1.00 97.94 93 VAL A O 1
ATOM 751 N N . ARG A 1 94 ? 1.494 11.085 0.735 1.00 95.56 94 ARG A N 1
ATOM 752 C CA . ARG A 1 94 ? 0.543 12.045 0.152 1.00 95.56 94 ARG A CA 1
ATOM 753 C C . ARG A 1 94 ? -0.865 11.812 0.676 1.00 95.56 94 ARG A C 1
ATOM 755 O O . ARG A 1 94 ? -1.525 12.765 1.084 1.00 95.56 94 ARG A O 1
ATOM 762 N N . ASP A 1 95 ? -1.295 10.561 0.707 1.00 94.56 95 ASP A N 1
ATOM 763 C CA . ASP A 1 95 ? -2.586 10.065 1.192 1.00 94.56 95 ASP A CA 1
ATOM 764 C C . ASP A 1 95 ? -2.408 8.614 1.690 1.00 94.56 95 ASP A C 1
ATOM 766 O O . ASP A 1 95 ? -1.277 8.152 1.851 1.00 94.56 95 ASP A O 1
ATOM 770 N N . GLY A 1 96 ? -3.496 7.910 2.007 1.00 97.31 96 GLY A N 1
ATOM 771 C CA . GLY A 1 96 ? -3.407 6.571 2.591 1.00 97.31 96 GLY A CA 1
ATOM 772 C C . GLY A 1 96 ? -2.790 5.519 1.667 1.00 97.31 96 GLY A C 1
ATOM 773 O O . GLY A 1 96 ? -2.242 4.539 2.165 1.00 97.31 96 GLY A O 1
ATOM 774 N N . ASP A 1 97 ? -2.829 5.716 0.350 1.00 98.19 97 ASP A N 1
ATOM 775 C CA . ASP A 1 97 ? -2.393 4.738 -0.651 1.00 98.19 97 ASP A CA 1
ATOM 776 C C . ASP A 1 97 ? -1.396 5.301 -1.677 1.00 98.19 97 ASP A C 1
ATOM 778 O O . ASP A 1 97 ? -1.070 4.635 -2.659 1.00 98.19 97 ASP A O 1
ATOM 782 N N . THR A 1 98 ? -0.893 6.516 -1.471 1.00 98.19 98 THR A N 1
ATOM 783 C CA . THR A 1 98 ? 0.068 7.183 -2.348 1.00 98.19 98 THR A CA 1
ATOM 784 C C . THR A 1 98 ? 1.218 7.760 -1.539 1.00 98.19 98 THR A C 1
ATOM 786 O O . THR A 1 98 ? 1.045 8.618 -0.668 1.00 98.19 98 THR A O 1
ATOM 789 N N . VAL A 1 99 ? 2.433 7.337 -1.882 1.00 98.62 99 VAL A N 1
ATOM 790 C CA . VAL A 1 99 ? 3.663 7.734 -1.191 1.00 98.62 99 VAL A CA 1
ATOM 791 C C . VAL A 1 99 ? 4.765 8.036 -2.201 1.00 98.62 99 VAL A C 1
ATOM 793 O O . VAL A 1 99 ? 4.949 7.319 -3.183 1.00 98.62 99 VAL A O 1
ATOM 796 N N . ASP A 1 100 ? 5.524 9.096 -1.944 1.00 98.38 100 ASP A N 1
ATOM 797 C CA . ASP A 1 100 ? 6.712 9.459 -2.709 1.00 98.38 100 ASP A CA 1
ATOM 798 C C . ASP A 1 100 ? 7.959 8.794 -2.123 1.00 98.38 100 ASP A C 1
ATOM 800 O O . ASP A 1 100 ? 8.489 9.237 -1.095 1.00 98.38 100 ASP A O 1
ATOM 804 N N . PHE A 1 101 ? 8.464 7.772 -2.813 1.00 98.06 101 PHE A N 1
ATOM 805 C CA . PHE A 1 101 ? 9.669 7.034 -2.432 1.00 98.06 101 PHE A CA 1
ATOM 806 C C . PHE A 1 101 ? 10.887 7.454 -3.253 1.00 98.06 101 PHE A C 1
ATOM 808 O O . PHE A 1 101 ? 10.759 7.926 -4.382 1.00 98.06 101 PHE A O 1
ATOM 815 N N . ILE A 1 102 ? 12.079 7.252 -2.696 1.00 96.69 102 ILE A N 1
ATOM 816 C CA . ILE A 1 102 ? 13.349 7.373 -3.419 1.00 96.69 102 ILE A CA 1
ATOM 817 C C . ILE A 1 102 ? 13.867 5.950 -3.622 1.00 96.69 102 ILE A C 1
ATOM 819 O O . ILE A 1 102 ? 14.258 5.296 -2.662 1.00 96.69 102 ILE A O 1
ATOM 823 N N . PHE A 1 103 ? 13.825 5.446 -4.853 1.00 95.06 103 PHE A N 1
ATOM 824 C CA . PHE A 1 103 ? 14.352 4.115 -5.160 1.00 95.06 103 PHE A CA 1
ATOM 825 C C . PHE A 1 103 ? 15.873 4.142 -5.072 1.00 95.06 103 PHE A C 1
ATOM 827 O O . PHE A 1 103 ? 16.495 5.085 -5.566 1.00 95.06 103 PHE A O 1
ATOM 834 N N . LEU A 1 104 ? 16.484 3.124 -4.462 1.00 91.94 104 LEU A N 1
ATOM 835 C CA . LEU A 1 104 ? 17.942 3.076 -4.385 1.00 91.94 104 LEU A CA 1
ATOM 836 C C . LEU A 1 104 ? 18.528 3.032 -5.808 1.00 91.94 104 LEU A C 1
ATOM 838 O O . LEU A 1 104 ? 18.172 2.183 -6.621 1.00 91.94 104 LEU A O 1
ATOM 842 N N . GLY A 1 105 ? 19.382 4.010 -6.120 1.00 88.12 105 GLY A N 1
ATOM 843 C CA . GLY A 1 105 ? 19.956 4.231 -7.453 1.00 88.12 105 GLY A CA 1
ATOM 844 C C . GLY A 1 105 ? 19.126 5.122 -8.395 1.00 88.12 105 GLY A C 1
ATOM 845 O O . GLY A 1 105 ? 19.617 5.496 -9.458 1.00 88.12 105 GLY A O 1
ATOM 846 N N . ILE A 1 106 ? 17.922 5.553 -8.001 1.00 87.50 106 ILE A N 1
ATOM 847 C CA . ILE A 1 106 ? 17.183 6.646 -8.652 1.00 87.50 106 ILE A CA 1
ATOM 848 C C . ILE A 1 106 ? 17.118 7.823 -7.668 1.00 87.50 106 ILE A C 1
ATOM 850 O O . ILE A 1 106 ? 16.264 7.872 -6.788 1.00 87.50 106 ILE A O 1
ATOM 854 N N . ASN A 1 107 ? 17.996 8.815 -7.843 1.00 85.50 107 ASN A N 1
ATOM 855 C CA . ASN A 1 107 ? 18.132 9.988 -6.961 1.00 85.50 107 ASN A CA 1
ATOM 856 C C . ASN A 1 107 ? 17.001 11.030 -7.123 1.00 85.50 107 ASN A C 1
ATOM 858 O O . ASN A 1 107 ? 17.245 12.233 -7.210 1.00 85.50 107 ASN A O 1
ATOM 862 N N . ARG A 1 108 ? 15.744 10.586 -7.197 1.00 90.94 108 ARG A N 1
ATOM 863 C CA . ARG A 1 108 ? 14.556 11.449 -7.201 1.00 90.94 108 ARG A CA 1
ATOM 864 C C . ARG A 1 108 ? 13.380 10.754 -6.533 1.00 90.94 108 ARG A C 1
ATOM 866 O O . ARG A 1 108 ? 13.278 9.530 -6.554 1.00 90.94 108 ARG A O 1
ATOM 873 N N . ARG A 1 109 ? 12.454 11.554 -6.006 1.00 95.50 109 ARG A N 1
ATOM 874 C CA . ARG A 1 109 ? 11.172 11.051 -5.511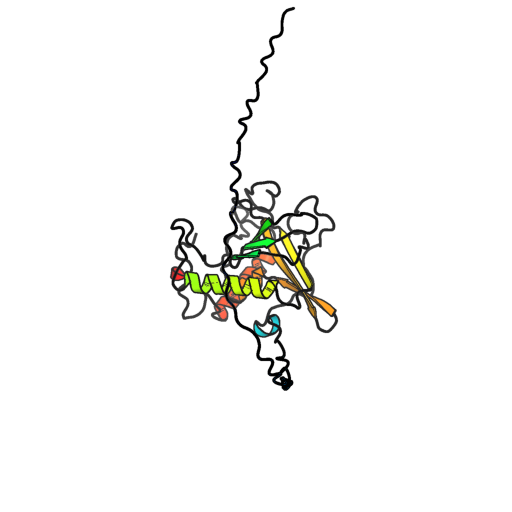 1.00 95.50 109 ARG A CA 1
ATOM 875 C C . ARG A 1 109 ? 10.299 10.597 -6.678 1.00 95.50 109 ARG A C 1
ATOM 877 O O . ARG A 1 109 ? 10.083 11.354 -7.624 1.00 95.50 109 ARG A O 1
ATOM 884 N N . LEU A 1 110 ? 9.793 9.375 -6.591 1.00 96.25 110 LEU A N 1
ATOM 885 C CA . LEU A 1 110 ? 8.822 8.807 -7.513 1.00 96.25 110 LEU A CA 1
ATOM 886 C C . LEU A 1 110 ? 7.520 8.523 -6.757 1.00 96.25 110 LEU A C 1
ATOM 888 O O . LEU A 1 110 ? 7.562 7.836 -5.733 1.00 96.25 110 LEU A O 1
ATOM 892 N N . PRO A 1 111 ? 6.371 9.016 -7.249 1.00 97.44 111 PRO A N 1
ATOM 893 C CA . PRO A 1 111 ? 5.093 8.724 -6.628 1.00 97.44 111 PRO A CA 1
ATOM 894 C C . PRO A 1 111 ? 4.693 7.276 -6.905 1.00 97.44 111 PRO A C 1
ATOM 896 O O . PRO A 1 111 ? 4.617 6.854 -8.064 1.00 97.44 111 PRO A O 1
ATOM 899 N N . VAL A 1 112 ? 4.393 6.537 -5.843 1.00 98.44 112 VAL A N 1
ATOM 900 C CA . VAL A 1 112 ? 3.868 5.172 -5.884 1.00 98.44 112 VAL A CA 1
ATOM 901 C C . VAL A 1 112 ? 2.428 5.196 -5.388 1.00 98.44 112 VAL A C 1
ATOM 903 O O . VAL A 1 112 ? 2.189 5.607 -4.259 1.00 98.44 112 VAL A O 1
ATOM 906 N N . ARG A 1 113 ? 1.482 4.754 -6.222 1.00 97.94 113 ARG A N 1
ATOM 907 C CA . ARG A 1 113 ? 0.099 4.443 -5.833 1.00 97.94 113 ARG A CA 1
ATOM 908 C C . ARG A 1 113 ? 0.010 2.948 -5.543 1.00 97.94 113 ARG A C 1
ATOM 910 O O . ARG A 1 113 ? 0.499 2.126 -6.323 1.00 97.94 113 ARG A O 1
ATOM 917 N N . PHE A 1 114 ? -0.613 2.596 -4.434 1.00 98.62 114 PHE A N 1
ATOM 918 C CA . PHE A 1 114 ? -0.714 1.222 -3.980 1.00 98.62 114 PHE A CA 1
ATOM 919 C C . PHE A 1 114 ? -1.641 0.455 -4.925 1.00 98.62 114 PHE A C 1
ATOM 921 O O . PHE A 1 114 ? -2.784 0.840 -5.169 1.00 98.62 114 PHE A O 1
ATOM 928 N N . SER A 1 115 ? -1.114 -0.613 -5.521 1.00 98.38 115 SER A N 1
ATOM 929 C CA . SER A 1 115 ? -1.874 -1.490 -6.408 1.00 98.38 115 SER A CA 1
ATOM 930 C C . SER A 1 115 ? -3.063 -2.078 -5.655 1.00 98.38 115 SER A C 1
ATOM 932 O O . SER A 1 115 ? -2.908 -2.474 -4.506 1.00 98.38 115 SER A O 1
ATOM 934 N N . GLY A 1 116 ? -4.241 -2.137 -6.278 1.00 98.19 116 GLY A N 1
ATOM 935 C CA . GLY A 1 116 ? -5.398 -2.803 -5.680 1.00 98.19 116 GLY A CA 1
ATOM 936 C C . GLY A 1 116 ? -6.075 -2.071 -4.514 1.00 98.19 116 GLY A C 1
ATOM 937 O O . GLY A 1 116 ? -7.019 -2.620 -3.948 1.00 98.19 116 GLY A O 1
ATOM 938 N N . VAL A 1 117 ? -5.613 -0.870 -4.149 1.00 98.56 117 VAL A N 1
ATOM 939 C CA . VAL A 1 117 ? -6.046 -0.134 -2.952 1.00 98.56 117 VAL A CA 1
ATOM 940 C C . VAL A 1 117 ? -6.647 1.219 -3.344 1.00 98.56 117 VAL A C 1
ATOM 942 O O . VAL A 1 117 ? -6.083 1.960 -4.158 1.00 98.56 117 VAL A O 1
ATOM 945 N N . ASP A 1 118 ? -7.795 1.543 -2.750 1.00 97.88 118 ASP A N 1
ATOM 946 C CA . ASP A 1 118 ? -8.415 2.869 -2.827 1.00 97.88 118 ASP A CA 1
ATOM 947 C C . ASP A 1 118 ? -8.789 3.360 -1.432 1.00 97.88 118 ASP A C 1
ATOM 949 O O . ASP A 1 118 ? -9.623 2.757 -0.754 1.00 97.88 118 ASP A O 1
ATOM 953 N N . THR A 1 119 ? -8.136 4.432 -0.996 1.00 98.06 119 THR A N 1
ATOM 954 C CA . THR A 1 119 ? -8.411 5.119 0.271 1.00 98.06 119 THR A CA 1
ATOM 955 C C . THR A 1 119 ? -9.320 6.329 0.050 1.00 98.06 119 THR A C 1
ATOM 957 O O . THR A 1 119 ? -9.361 6.872 -1.056 1.00 98.06 119 THR A O 1
ATOM 960 N N . PRO A 1 12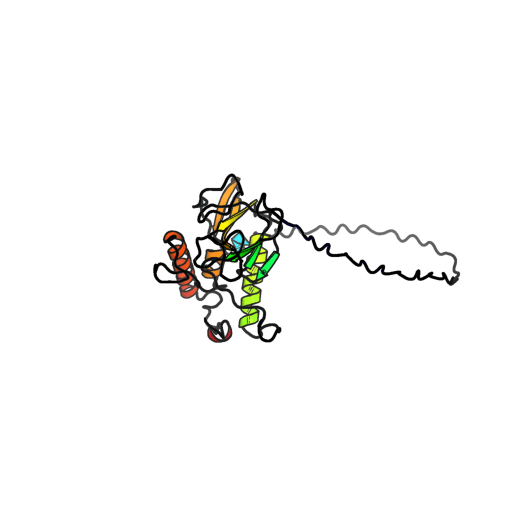0 ? -10.062 6.787 1.074 1.00 97.12 120 PRO A N 1
ATOM 961 C CA . PRO A 1 120 ? -10.884 7.983 0.937 1.00 97.12 120 PRO A CA 1
ATOM 962 C C . PRO A 1 120 ? -10.022 9.223 0.666 1.00 97.12 120 PRO A C 1
ATOM 964 O O . PRO A 1 120 ? -8.925 9.379 1.202 1.00 97.12 120 PRO A O 1
ATOM 967 N N . GLU A 1 121 ? -10.540 10.138 -0.148 1.00 94.88 121 GLU A N 1
ATOM 968 C CA . GLU A 1 121 ? -9.822 11.353 -0.539 1.00 94.88 121 GLU A CA 1
ATOM 969 C C . GLU A 1 121 ? -9.827 12.415 0.575 1.00 94.88 121 GLU A C 1
ATOM 971 O O . GLU A 1 121 ? -10.875 12.763 1.121 1.00 94.88 121 GLU A O 1
ATOM 976 N N . LYS A 1 122 ? -8.665 13.016 0.871 1.00 94.31 122 LYS A N 1
ATOM 977 C CA . LYS A 1 122 ? -8.547 14.14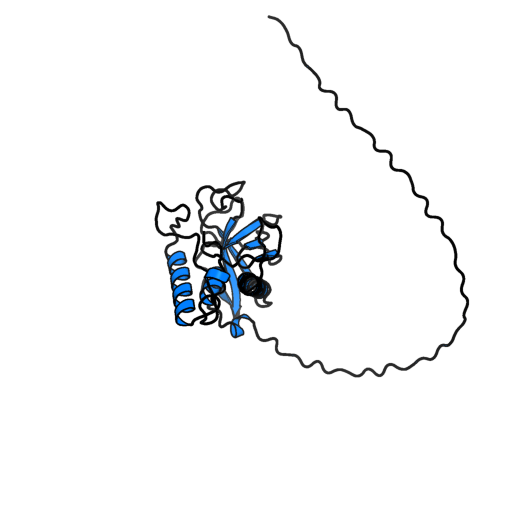5 1.827 1.00 94.31 122 LYS A CA 1
ATOM 978 C C . LYS A 1 122 ? -8.992 15.488 1.249 1.00 94.31 122 LYS A C 1
ATOM 980 O O . LYS A 1 122 ? -9.255 16.437 1.993 1.00 94.31 122 LYS A O 1
ATOM 985 N N . ARG A 1 123 ? -8.993 15.599 -0.080 1.00 92.88 123 ARG A N 1
ATOM 986 C CA . ARG A 1 123 ? -9.247 16.839 -0.812 1.00 92.88 123 ARG A CA 1
ATOM 987 C C . ARG A 1 123 ? -10.124 16.558 -2.018 1.00 92.88 123 ARG A C 1
ATOM 989 O O . ARG A 1 123 ? -9.857 15.647 -2.792 1.00 92.88 123 ARG A O 1
ATOM 996 N N . ASN A 1 124 ? -11.121 17.403 -2.230 1.00 88.69 124 ASN A N 1
ATOM 997 C CA . ASN A 1 124 ? -11.815 17.467 -3.501 1.00 88.69 124 ASN A CA 1
ATOM 998 C C . ASN A 1 124 ? -10.969 18.304 -4.471 1.00 88.69 124 ASN A C 1
ATOM 1000 O O . ASN A 1 124 ? -10.868 19.524 -4.329 1.00 88.69 124 ASN A O 1
ATOM 1004 N N . TYR A 1 125 ? -10.341 17.656 -5.451 1.00 83.56 125 TYR A N 1
ATOM 1005 C CA . TYR A 1 125 ? -9.469 18.335 -6.414 1.00 83.56 125 TYR A CA 1
ATOM 1006 C C . TYR A 1 125 ? -10.218 19.288 -7.352 1.00 83.56 125 TYR A C 1
ATOM 1008 O O . TYR A 1 125 ? -9.652 20.310 -7.738 1.00 83.56 125 TYR A O 1
ATOM 1016 N N . ASN A 1 126 ? -11.488 19.008 -7.660 1.00 84.31 126 ASN A N 1
ATOM 1017 C CA . ASN A 1 126 ? -12.310 19.866 -8.518 1.00 84.31 126 ASN A CA 1
ATOM 1018 C C . ASN A 1 126 ? -12.638 21.184 -7.809 1.00 84.31 126 ASN A C 1
ATOM 1020 O O . ASN A 1 126 ? -12.486 22.260 -8.380 1.00 84.31 126 ASN A O 1
ATOM 1024 N N . LEU A 1 127 ? -13.029 21.093 -6.537 1.00 88.06 127 LEU A N 1
ATOM 1025 C CA . LEU A 1 127 ? -13.386 22.245 -5.704 1.00 88.06 127 LEU A CA 1
ATOM 1026 C C . LEU A 1 127 ? -12.176 22.879 -5.001 1.00 88.06 127 LEU A C 1
ATOM 1028 O O . LEU A 1 127 ? -12.305 23.911 -4.352 1.00 88.06 127 LEU A O 1
ATOM 1032 N N . LYS A 1 128 ? -10.993 22.262 -5.106 1.00 90.12 128 LYS A N 1
ATOM 1033 C CA . LYS A 1 128 ? -9.746 22.670 -4.439 1.00 90.12 128 LYS A CA 1
ATOM 1034 C C . LYS A 1 128 ? -9.869 22.838 -2.918 1.00 90.12 128 LYS A C 1
ATOM 1036 O O . LYS A 1 128 ? -9.017 23.499 -2.326 1.00 90.12 128 LYS A O 1
ATOM 1041 N N . GLN A 1 129 ? -10.812 22.158 -2.275 1.00 93.06 129 GLN A N 1
ATOM 1042 C CA . GLN A 1 129 ? -11.063 22.230 -0.831 1.00 93.06 129 GLN A CA 1
ATOM 1043 C C . GLN A 1 129 ? -10.882 20.872 -0.154 1.00 93.06 129 GLN A C 1
ATOM 1045 O O . GLN A 1 129 ? -10.936 19.831 -0.812 1.00 93.06 129 GLN A O 1
ATOM 1050 N N . GLU A 1 130 ? -10.657 20.877 1.155 1.00 95.31 130 GLU A N 1
ATOM 1051 C CA . GLU A 1 130 ? -10.646 19.651 1.951 1.00 95.31 130 GLU A CA 1
ATOM 1052 C C . GLU A 1 130 ? -12.016 18.960 1.908 1.00 95.31 130 GLU A C 1
ATOM 1054 O O . GLU A 1 130 ? -13.053 19.614 1.792 1.00 95.31 130 GLU A O 1
ATOM 1059 N N . THR A 1 131 ? -12.027 17.629 1.961 1.00 95.31 131 THR A N 1
ATOM 1060 C CA . THR A 1 131 ? -13.272 16.875 2.168 1.00 95.31 131 THR A CA 1
ATOM 1061 C C . THR A 1 131 ? -13.773 17.090 3.601 1.00 95.31 131 THR A C 1
ATOM 1063 O O . THR A 1 131 ? -13.062 17.644 4.437 1.00 95.31 131 THR A O 1
ATOM 1066 N N . VAL A 1 132 ? -15.005 16.693 3.911 1.00 95.88 132 VAL A N 1
ATOM 1067 C CA . VAL A 1 132 ? -15.610 16.869 5.246 1.00 95.88 132 VAL A CA 1
ATOM 1068 C C . VAL A 1 132 ? -16.289 15.573 5.690 1.00 95.88 132 VAL A C 1
ATOM 1070 O O . VAL A 1 132 ? -16.331 14.611 4.922 1.00 95.88 132 VAL A O 1
ATOM 1073 N N . GLY A 1 133 ? -16.791 15.535 6.927 1.00 96.94 133 GLY A N 1
ATOM 1074 C CA . GLY A 1 133 ? -17.528 14.384 7.454 1.00 96.94 133 GLY A CA 1
ATOM 1075 C C . GLY A 1 133 ? -16.699 13.099 7.468 1.00 96.94 133 GLY A C 1
ATOM 1076 O O . GLY A 1 133 ? -15.474 13.131 7.651 1.00 96.94 133 GLY A O 1
ATOM 1077 N N . GLN A 1 134 ? -17.366 11.968 7.238 1.00 97.69 134 GLN A N 1
ATOM 1078 C CA . GLN A 1 134 ? -16.722 10.656 7.282 1.00 97.69 134 GLN A CA 1
ATOM 1079 C C . GLN A 1 134 ? -15.647 10.487 6.201 1.00 97.69 134 GLN A C 1
ATOM 1081 O O . GLN A 1 134 ? -14.619 9.865 6.465 1.00 97.69 134 GLN A O 1
ATOM 1086 N N . GLN A 1 135 ? -15.810 11.081 5.013 1.00 97.38 135 GLN A N 1
ATOM 1087 C CA . GLN A 1 135 ? -14.784 11.011 3.965 1.00 97.38 135 GLN A CA 1
ATOM 1088 C C . GLN A 1 135 ? -13.428 11.501 4.476 1.00 97.38 135 GLN A C 1
ATOM 1090 O O . GLN A 1 135 ? -12.429 10.791 4.356 1.00 97.38 135 GLN A O 1
ATOM 1095 N N . ARG A 1 136 ? -13.385 12.689 5.093 1.00 97.38 136 ARG A N 1
ATOM 1096 C CA . ARG A 1 136 ? -12.137 13.237 5.636 1.00 97.38 136 ARG A CA 1
ATOM 1097 C C . ARG A 1 136 ? -11.627 12.432 6.821 1.00 97.38 136 ARG A C 1
ATOM 1099 O O . ARG A 1 136 ? -10.426 12.187 6.902 1.00 97.38 136 ARG A O 1
ATOM 1106 N N . GLU A 1 137 ? -12.513 12.021 7.724 1.00 98.06 137 GLU A N 1
ATOM 1107 C CA . GLU A 1 137 ? -12.136 11.229 8.895 1.00 98.06 137 GLU A CA 1
ATOM 1108 C C . GLU A 1 137 ? -11.388 9.951 8.489 1.00 98.06 137 GLU A C 1
ATOM 1110 O O . GLU A 1 137 ? -10.268 9.709 8.946 1.00 98.06 137 GLU A O 1
ATOM 1115 N N . TYR A 1 138 ? -11.965 9.153 7.588 1.00 98.31 138 TYR A N 1
ATOM 1116 C CA . TYR A 1 138 ? -11.341 7.908 7.146 1.00 98.31 138 TYR A CA 1
ATOM 1117 C C . TYR A 1 138 ? -10.121 8.146 6.245 1.00 98.31 138 TYR A C 1
ATOM 1119 O O . TYR A 1 138 ? -9.155 7.386 6.332 1.00 98.31 138 TYR A O 1
ATOM 1127 N N . ALA A 1 139 ? -10.096 9.228 5.458 1.00 98.19 139 ALA A N 1
ATOM 1128 C CA . ALA A 1 139 ? -8.917 9.627 4.685 1.00 98.19 139 ALA A CA 1
ATOM 1129 C C . ALA A 1 139 ? -7.705 9.938 5.586 1.00 98.19 139 ALA A C 1
ATOM 1131 O O . ALA A 1 139 ? -6.566 9.555 5.287 1.00 98.19 139 ALA A O 1
ATOM 1132 N N . LEU A 1 140 ? -7.942 10.629 6.707 1.00 98.44 140 LEU A N 1
ATOM 1133 C CA . LEU A 1 140 ? -6.914 10.935 7.700 1.00 98.44 140 LEU A CA 1
ATOM 1134 C C . LEU A 1 140 ? -6.451 9.673 8.428 1.00 98.44 140 LEU A C 1
ATOM 1136 O O . LEU A 1 140 ? -5.243 9.473 8.528 1.00 98.44 140 LEU A O 1
ATOM 1140 N N . LYS A 1 141 ? -7.371 8.788 8.840 1.00 98.38 141 LYS A N 1
ATOM 1141 C CA . LYS A 1 141 ? -7.020 7.494 9.457 1.00 98.38 141 LYS A CA 1
ATOM 1142 C C . LYS A 1 141 ? -6.134 6.643 8.544 1.00 98.38 141 LYS A C 1
ATOM 1144 O O . LYS A 1 141 ? -5.108 6.141 8.993 1.00 98.38 141 LYS A O 1
ATOM 1149 N N . ALA A 1 142 ? -6.486 6.524 7.263 1.00 98.69 142 ALA A N 1
ATOM 1150 C CA . ALA A 1 142 ? -5.691 5.774 6.292 1.00 98.69 142 ALA A CA 1
ATOM 1151 C C . ALA A 1 142 ? -4.298 6.397 6.082 1.00 98.69 142 ALA A C 1
ATOM 1153 O O . ALA A 1 142 ? -3.292 5.690 6.084 1.00 98.69 142 ALA A O 1
ATOM 1154 N N . THR A 1 143 ? -4.226 7.729 5.957 1.00 98.62 143 THR A N 1
ATOM 1155 C CA . THR A 1 143 ? -2.947 8.457 5.842 1.00 98.62 143 THR A CA 1
ATOM 1156 C C . THR A 1 143 ? -2.076 8.242 7.081 1.00 98.62 143 THR A C 1
ATOM 1158 O O . THR A 1 143 ? -0.887 7.951 6.959 1.00 98.62 143 THR A O 1
ATOM 1161 N N . GLU A 1 144 ? -2.653 8.392 8.273 1.00 98.44 144 GLU A N 1
ATOM 1162 C CA . GLU A 1 144 ? -1.948 8.240 9.544 1.00 98.44 144 GLU A CA 1
ATOM 1163 C C . GLU A 1 144 ? -1.434 6.811 9.727 1.00 98.44 144 GLU A C 1
ATOM 1165 O O . GLU A 1 144 ? -0.288 6.633 10.135 1.00 98.44 144 GLU A O 1
ATOM 1170 N N . PHE A 1 145 ? -2.238 5.804 9.376 1.00 98.56 145 PHE A N 1
ATOM 1171 C CA . PHE A 1 145 ? -1.818 4.406 9.395 1.00 98.56 145 PHE A CA 1
ATOM 1172 C C . PHE A 1 145 ? -0.593 4.183 8.502 1.00 98.56 145 PHE A C 1
ATOM 1174 O O . PHE A 1 145 ? 0.433 3.703 8.980 1.00 98.56 145 PHE A O 1
ATOM 1181 N N . THR A 1 146 ? -0.653 4.598 7.233 1.00 98.62 146 THR A N 1
ATOM 1182 C CA . THR A 1 146 ? 0.473 4.469 6.294 1.00 98.62 146 THR A CA 1
ATOM 1183 C C . THR A 1 146 ? 1.716 5.202 6.796 1.00 98.62 146 THR A C 1
ATOM 1185 O O . THR A 1 146 ? 2.812 4.641 6.776 1.00 98.62 146 THR A O 1
ATOM 1188 N N . GLN A 1 147 ? 1.560 6.421 7.322 1.00 98.31 147 GLN A N 1
ATOM 1189 C CA . GLN A 1 147 ? 2.664 7.174 7.915 1.00 98.31 147 GLN A CA 1
ATOM 1190 C C . GLN A 1 147 ? 3.267 6.434 9.116 1.00 98.31 147 GLN A C 1
ATOM 1192 O O . GLN A 1 147 ? 4.485 6.285 9.182 1.00 98.31 147 GLN A O 1
ATOM 1197 N N . LYS A 1 148 ? 2.455 5.949 10.057 1.00 97.31 148 LYS A N 1
ATOM 1198 C CA . LYS A 1 148 ? 2.949 5.226 11.237 1.00 97.31 148 LYS A CA 1
ATOM 1199 C C . LYS A 1 148 ? 3.657 3.934 10.846 1.00 97.31 148 LYS A C 1
ATOM 1201 O O . LYS A 1 148 ? 4.769 3.708 11.304 1.00 97.31 148 LYS A O 1
ATOM 1206 N N . MET A 1 149 ? 3.081 3.150 9.936 1.00 97.31 149 MET A N 1
ATOM 1207 C CA . MET A 1 149 ? 3.679 1.900 9.458 1.00 97.31 149 MET A CA 1
ATOM 1208 C C . MET A 1 149 ? 5.058 2.112 8.828 1.00 97.31 149 MET A C 1
ATOM 1210 O O . MET A 1 149 ? 5.981 1.355 9.109 1.00 97.31 149 MET A O 1
ATOM 1214 N N . LEU A 1 150 ? 5.215 3.144 7.993 1.00 97.38 150 LEU A N 1
ATOM 1215 C CA . LEU A 1 150 ? 6.471 3.409 7.284 1.00 97.38 150 LEU A CA 1
ATOM 1216 C C . LEU A 1 150 ? 7.544 4.093 8.149 1.00 97.38 150 LEU A C 1
ATOM 1218 O O . LEU A 1 150 ? 8.717 4.056 7.781 1.00 97.38 150 LEU A O 1
ATOM 1222 N N . ASN A 1 151 ? 7.165 4.731 9.264 1.00 96.12 151 ASN A N 1
ATOM 1223 C CA . ASN A 1 151 ? 8.095 5.413 10.182 1.00 96.12 151 ASN A CA 1
ATOM 1224 C C . ASN A 1 151 ? 8.293 4.681 11.508 1.00 96.12 151 ASN A C 1
ATOM 1226 O O . ASN A 1 151 ? 8.960 5.210 12.398 1.00 96.12 151 ASN A O 1
ATOM 1230 N N . GLU A 1 152 ? 7.711 3.494 11.656 1.00 93.50 152 GLU A N 1
ATOM 1231 C CA . GLU A 1 152 ? 7.928 2.669 12.831 1.00 93.50 152 GLU A CA 1
ATOM 1232 C C . GLU A 1 152 ? 9.427 2.355 12.963 1.00 93.50 152 GLU A C 1
ATOM 1234 O O . GLU A 1 152 ? 10.097 1.983 11.998 1.00 93.50 152 GLU A O 1
ATOM 1239 N N . GLU A 1 153 ? 9.974 2.525 14.166 1.00 90.12 153 GLU A N 1
ATOM 1240 C CA . GLU A 1 153 ? 11.425 2.477 14.402 1.00 90.12 153 GLU A CA 1
ATOM 1241 C C . GLU A 1 153 ? 12.007 1.098 14.076 1.00 90.12 153 GLU A C 1
ATOM 1243 O O . GLU A 1 153 ? 13.139 0.966 13.610 1.00 90.12 153 GLU A O 1
ATOM 1248 N N . SER A 1 154 ? 11.185 0.065 14.258 1.00 89.88 154 SER A N 1
ATOM 1249 C CA . SER A 1 154 ? 11.542 -1.321 13.983 1.00 89.88 154 SER A CA 1
ATOM 1250 C C . SER A 1 154 ? 11.569 -1.696 12.491 1.00 89.88 154 SER A C 1
ATOM 1252 O O . SER A 1 154 ? 12.016 -2.794 12.145 1.00 89.88 154 SER A O 1
ATOM 1254 N N . VAL A 1 155 ? 11.148 -0.801 11.589 1.00 94.75 155 VAL A N 1
ATOM 1255 C CA . VAL A 1 155 ? 11.272 -1.005 10.138 1.00 94.75 155 VAL A CA 1
ATOM 1256 C C . VAL A 1 155 ? 12.743 -1.062 9.764 1.00 94.75 155 VAL A C 1
ATOM 1258 O O . VAL A 1 155 ? 13.471 -0.084 9.932 1.00 94.75 155 VAL A O 1
ATOM 1261 N N . SER A 1 156 ? 13.195 -2.179 9.198 1.00 95.88 156 SER A N 1
ATOM 1262 C CA . SER A 1 156 ? 14.568 -2.349 8.723 1.00 95.88 156 SER A CA 1
ATOM 1263 C C . SER A 1 156 ? 14.721 -1.881 7.278 1.00 95.88 156 SER A C 1
ATOM 1265 O O . SER A 1 156 ? 15.649 -1.119 7.000 1.00 95.88 156 SER A O 1
ATOM 1267 N N . LYS A 1 157 ? 13.793 -2.258 6.391 1.00 97.75 157 LYS A N 1
ATOM 1268 C CA . LYS A 1 157 ? 13.789 -1.918 4.959 1.00 97.75 157 LYS A CA 1
ATOM 1269 C C . LYS A 1 157 ? 12.369 -1.754 4.425 1.00 97.75 157 LYS A C 1
ATOM 1271 O O . LYS A 1 157 ? 11.415 -2.265 5.007 1.00 97.75 157 LYS A O 1
ATOM 1276 N N . ILE A 1 158 ? 12.240 -1.064 3.296 1.00 98.44 158 ILE A N 1
ATOM 1277 C CA . ILE A 1 158 ? 10.987 -0.942 2.547 1.00 98.44 158 ILE A CA 1
ATOM 1278 C C . ILE A 1 158 ? 11.265 -1.386 1.115 1.00 98.44 158 ILE A C 1
ATOM 1280 O O . ILE A 1 158 ? 12.265 -0.982 0.518 1.00 98.44 158 ILE A O 1
ATOM 1284 N N . TYR A 1 159 ? 10.369 -2.200 0.569 1.00 98.56 159 TYR A N 1
ATOM 1285 C CA . TYR A 1 159 ? 10.419 -2.655 -0.811 1.00 98.56 159 TYR A CA 1
ATOM 1286 C C . TYR A 1 159 ? 9.159 -2.231 -1.550 1.00 98.56 159 TYR A C 1
ATOM 1288 O O . TYR A 1 159 ? 8.043 -2.381 -1.050 1.00 98.56 159 TYR A O 1
ATOM 1296 N N . ILE A 1 160 ? 9.344 -1.758 -2.776 1.00 98.56 160 ILE A N 1
ATOM 1297 C CA . ILE A 1 160 ? 8.260 -1.524 -3.721 1.00 98.56 160 ILE A CA 1
ATOM 1298 C C . ILE A 1 160 ? 8.330 -2.604 -4.786 1.00 98.56 160 ILE A C 1
ATOM 1300 O O . ILE A 1 160 ? 9.388 -2.840 -5.367 1.00 98.56 160 ILE A O 1
ATOM 1304 N N . VAL A 1 161 ? 7.195 -3.244 -5.049 1.00 98.50 161 VAL A N 1
ATOM 1305 C CA . VAL A 1 161 ? 7.034 -4.249 -6.099 1.00 98.50 161 VAL A CA 1
ATOM 1306 C C . VAL A 1 161 ? 6.139 -3.663 -7.191 1.00 98.50 161 VAL A C 1
ATOM 1308 O O . VAL A 1 161 ? 4.910 -3.734 -7.074 1.00 98.50 161 VAL A O 1
ATOM 1311 N N . PRO A 1 162 ? 6.708 -3.048 -8.244 1.00 97.88 162 PRO A N 1
ATOM 1312 C CA . PRO A 1 162 ? 5.934 -2.491 -9.343 1.00 97.88 162 PRO A CA 1
ATOM 1313 C C . PRO A 1 162 ? 5.065 -3.569 -9.992 1.00 97.88 162 PRO A C 1
ATOM 1315 O O . PRO A 1 162 ? 5.492 -4.712 -10.153 1.00 97.88 162 PRO A O 1
ATOM 1318 N N . GLN A 1 163 ? 3.838 -3.225 -10.356 1.00 97.38 163 GLN A N 1
ATOM 1319 C CA . GLN A 1 163 ? 2.896 -4.121 -11.020 1.00 97.38 163 GLN A CA 1
ATOM 1320 C C . GLN A 1 163 ? 2.732 -3.699 -12.473 1.00 97.38 163 GLN A C 1
ATOM 1322 O O . GLN A 1 163 ? 2.772 -2.512 -12.787 1.00 97.38 163 GLN A O 1
ATOM 1327 N N . LYS A 1 164 ? 2.541 -4.675 -13.364 1.00 95.31 164 LYS A N 1
ATOM 1328 C CA . LYS A 1 164 ? 2.302 -4.395 -14.780 1.00 95.31 164 LYS A CA 1
ATOM 1329 C C . LYS A 1 164 ? 0.997 -3.616 -14.931 1.00 95.31 164 LYS A C 1
ATOM 1331 O O . LYS A 1 164 ? -0.021 -4.016 -14.367 1.00 95.31 164 LYS A O 1
ATOM 1336 N N . THR A 1 165 ? 1.018 -2.550 -15.718 1.00 94.06 165 THR A N 1
ATOM 1337 C CA . THR A 1 165 ? -0.162 -1.727 -16.000 1.00 94.06 165 THR A CA 1
ATOM 1338 C C . THR A 1 165 ? -0.518 -1.748 -17.483 1.00 94.06 165 THR A C 1
ATOM 1340 O O . THR A 1 165 ? 0.226 -2.240 -18.334 1.00 94.06 165 THR A O 1
ATOM 1343 N N . ARG A 1 166 ? -1.702 -1.221 -17.802 1.00 90.88 166 ARG A N 1
ATOM 1344 C CA . ARG A 1 166 ? -2.133 -0.935 -19.172 1.00 90.88 166 ARG A CA 1
ATOM 1345 C C . ARG A 1 166 ? -2.266 0.574 -19.333 1.00 90.88 166 ARG A C 1
ATOM 1347 O O . ARG A 1 166 ? -2.955 1.213 -18.545 1.00 90.88 166 ARG A O 1
ATOM 1354 N N . GLY A 1 167 ? -1.618 1.136 -20.353 1.00 82.81 167 GLY A N 1
ATOM 1355 C CA . GLY A 1 167 ? -1.732 2.565 -20.671 1.00 82.81 167 GLY A CA 1
ATOM 1356 C C . GLY A 1 167 ? -0.981 3.499 -19.716 1.00 82.81 167 GLY A C 1
ATOM 1357 O O . GLY A 1 167 ? -1.427 4.626 -19.484 1.00 82.81 167 GLY A O 1
ATOM 1358 N N . GLY A 1 168 ? 0.138 3.043 -19.147 1.00 87.44 168 GLY A N 1
ATOM 1359 C CA . GLY A 1 168 ? 1.006 3.904 -18.353 1.00 87.44 168 GLY A CA 1
ATOM 1360 C C . GLY A 1 168 ? 1.685 5.000 -19.168 1.00 87.44 168 GLY A C 1
ATOM 1361 O O . GLY A 1 168 ? 1.700 4.991 -20.401 1.00 87.44 168 GLY A O 1
ATOM 1362 N N . LYS A 1 169 ? 2.235 5.987 -18.460 1.00 86.75 169 LYS A N 1
ATOM 1363 C CA . LYS A 1 169 ? 2.915 7.151 -19.044 1.00 86.75 169 LYS A CA 1
ATOM 1364 C C . LYS A 1 169 ? 4.321 7.337 -18.482 1.00 86.75 169 LYS A C 1
ATOM 1366 O O . LYS A 1 169 ? 4.605 6.991 -17.334 1.00 86.75 169 LYS A O 1
ATOM 1371 N N . GLY A 1 170 ? 5.169 7.989 -19.273 1.00 86.19 170 GLY A N 1
ATOM 1372 C CA . GLY A 1 170 ? 6.505 8.419 -18.866 1.00 86.19 170 GLY A CA 1
ATOM 1373 C C . GLY A 1 170 ? 7.558 7.317 -18.957 1.00 86.19 170 GLY A C 1
ATOM 1374 O O . GLY A 1 170 ? 7.371 6.310 -19.628 1.00 86.19 170 GLY A O 1
ATOM 1375 N N . TYR A 1 171 ? 8.682 7.534 -18.273 1.00 86.56 171 TYR A N 1
ATOM 1376 C CA . TYR A 1 171 ? 9.864 6.669 -18.360 1.00 86.56 171 TYR A CA 1
ATOM 1377 C C . TYR A 1 171 ? 9.613 5.229 -17.871 1.00 86.56 171 TYR A C 1
ATOM 1379 O O . TYR A 1 171 ? 10.235 4.297 -18.357 1.00 86.56 171 TYR A O 1
ATOM 1387 N N . PHE A 1 172 ? 8.664 5.042 -16.950 1.00 92.31 172 PHE A N 1
ATOM 1388 C CA . PHE A 1 172 ? 8.298 3.739 -16.385 1.00 92.31 172 PHE A CA 1
ATOM 1389 C C . PHE A 1 172 ? 6.895 3.297 -16.835 1.00 92.31 172 PHE A C 1
ATOM 1391 O O . PHE A 1 172 ? 6.093 2.854 -16.015 1.00 92.31 172 PHE A O 1
ATOM 1398 N N . ALA A 1 173 ? 6.569 3.476 -18.120 1.00 92.62 173 ALA A N 1
ATOM 1399 C CA . ALA A 1 173 ? 5.220 3.264 -18.658 1.00 92.62 173 ALA A CA 1
ATOM 1400 C C . ALA A 1 173 ? 4.643 1.859 -18.393 1.00 92.62 173 ALA A C 1
ATOM 1402 O O . ALA A 1 173 ? 3.445 1.739 -18.167 1.00 92.62 173 ALA A O 1
ATOM 1403 N N . ASP A 1 174 ? 5.472 0.814 -18.352 1.00 93.50 174 ASP A N 1
ATOM 1404 C CA . ASP A 1 174 ? 5.010 -0.569 -18.138 1.00 93.50 174 ASP A CA 1
ATOM 1405 C C . ASP A 1 174 ? 4.483 -0.842 -16.723 1.00 93.50 174 ASP A C 1
ATOM 1407 O O . ASP A 1 174 ? 3.805 -1.847 -16.488 1.00 93.50 174 ASP A O 1
ATOM 1411 N N . VAL A 1 175 ? 4.819 0.033 -15.775 1.00 95.62 175 VAL A N 1
ATOM 1412 C CA . VAL A 1 175 ? 4.462 -0.101 -14.359 1.00 95.62 175 VAL A CA 1
ATOM 1413 C C . VAL A 1 175 ? 3.788 1.148 -13.797 1.00 95.62 175 VAL A C 1
ATOM 1415 O O . VAL A 1 175 ? 3.520 1.223 -12.598 1.00 95.62 175 VAL A O 1
ATOM 1418 N N . SER A 1 176 ? 3.527 2.158 -14.629 1.00 95.69 176 SER A N 1
ATOM 1419 C CA . SER A 1 176 ? 2.885 3.399 -14.207 1.00 95.69 176 SER A CA 1
ATOM 1420 C C . SER A 1 176 ? 1.415 3.444 -14.609 1.00 95.69 176 SER A C 1
ATOM 1422 O O . SER A 1 176 ? 0.986 2.837 -15.585 1.00 95.69 176 SER A O 1
ATOM 1424 N N . GLY A 1 177 ? 0.604 4.163 -13.840 1.00 92.25 177 GLY A N 1
ATOM 1425 C CA . GLY A 1 177 ? -0.769 4.477 -14.215 1.00 92.25 177 GLY A CA 1
ATOM 1426 C C . GLY A 1 177 ? -0.844 5.619 -15.232 1.00 92.25 177 GLY A C 1
ATOM 1427 O O . GLY A 1 177 ? 0.149 6.268 -15.570 1.00 92.25 177 GLY A O 1
ATOM 1428 N N . THR A 1 178 ? -2.064 5.953 -15.644 1.00 88.44 178 THR A N 1
ATOM 1429 C CA . THR A 1 178 ? -2.373 7.040 -16.597 1.00 88.44 178 THR A CA 1
ATOM 1430 C C . THR A 1 178 ? -1.904 8.432 -16.150 1.00 88.44 178 THR A C 1
ATOM 1432 O O . THR A 1 178 ? -1.764 9.335 -16.977 1.00 88.44 178 THR A O 1
ATOM 1435 N N . TYR A 1 179 ? -1.628 8.600 -14.854 1.00 89.00 179 TYR A N 1
ATOM 1436 C CA . TYR A 1 179 ? -1.109 9.823 -14.232 1.00 89.00 179 TYR A CA 1
ATOM 1437 C C . TYR A 1 179 ? 0.407 9.781 -13.957 1.00 89.00 179 TYR A C 1
ATOM 1439 O O . TYR A 1 179 ? 0.917 10.630 -13.233 1.00 89.00 179 TYR A O 1
ATOM 1447 N N . GLY A 1 180 ? 1.130 8.777 -14.470 1.00 92.38 180 GLY A N 1
ATOM 1448 C CA . GLY A 1 180 ? 2.587 8.652 -14.316 1.00 92.38 180 GLY A CA 1
ATOM 1449 C C . GLY A 1 180 ? 3.067 8.191 -12.932 1.00 92.38 180 GLY A C 1
ATOM 1450 O O . GLY A 1 180 ? 4.270 8.143 -12.693 1.00 92.38 180 GLY A O 1
ATOM 1451 N N . ARG A 1 181 ? 2.147 7.833 -12.026 1.00 95.69 181 ARG A N 1
ATOM 1452 C CA . ARG A 1 181 ? 2.453 7.214 -10.725 1.00 95.69 181 ARG A CA 1
ATOM 1453 C C . ARG A 1 181 ? 2.797 5.744 -10.925 1.00 95.69 181 ARG A C 1
ATOM 1455 O O . ARG A 1 181 ? 2.058 5.070 -11.638 1.00 95.69 181 ARG A O 1
ATOM 1462 N N . ILE A 1 182 ? 3.857 5.247 -10.297 1.00 97.69 182 ILE A N 1
ATOM 1463 C CA . ILE A 1 182 ? 4.165 3.811 -10.275 1.00 97.69 182 ILE A CA 1
ATOM 1464 C C . ILE A 1 182 ? 3.039 3.094 -9.530 1.00 97.69 182 ILE A C 1
ATOM 1466 O O . ILE A 1 182 ? 2.650 3.531 -8.451 1.00 97.69 182 ILE A O 1
ATOM 1470 N N . ILE A 1 183 ? 2.508 2.013 -10.087 1.00 98.12 183 ILE A N 1
ATOM 1471 C CA . ILE A 1 183 ? 1.530 1.161 -9.410 1.00 98.12 183 ILE A CA 1
ATOM 1472 C C . ILE A 1 183 ? 2.306 0.044 -8.723 1.00 98.12 183 ILE A C 1
ATOM 1474 O O . ILE A 1 183 ? 2.971 -0.739 -9.398 1.00 98.12 183 ILE A O 1
ATOM 1478 N N . GLY A 1 184 ? 2.272 -0.016 -7.392 1.00 98.38 184 GLY A N 1
ATOM 1479 C CA . GLY A 1 184 ? 3.169 -0.894 -6.637 1.00 98.38 184 GLY A CA 1
ATOM 1480 C C . GLY A 1 184 ? 2.539 -1.552 -5.417 1.00 98.38 184 GLY A C 1
ATOM 1481 O O . GLY A 1 184 ? 1.598 -1.033 -4.821 1.00 98.38 184 GLY A O 1
ATOM 1482 N N . ILE A 1 185 ? 3.079 -2.707 -5.041 1.00 98.81 185 ILE A N 1
ATOM 1483 C CA . ILE A 1 185 ? 2.822 -3.346 -3.747 1.00 98.81 185 ILE A CA 1
ATOM 1484 C C . ILE A 1 185 ? 3.930 -2.913 -2.795 1.00 98.81 185 ILE A C 1
ATOM 1486 O O . ILE A 1 185 ? 5.102 -2.956 -3.172 1.00 98.81 185 ILE A O 1
ATOM 1490 N N . VAL A 1 186 ? 3.573 -2.486 -1.588 1.00 98.81 186 VAL A N 1
ATOM 1491 C CA . VAL A 1 186 ? 4.541 -2.025 -0.592 1.00 98.81 186 VAL A CA 1
ATOM 1492 C C . VAL A 1 186 ? 4.746 -3.097 0.464 1.00 98.81 186 VAL A C 1
ATOM 1494 O O . VAL A 1 186 ? 3.808 -3.488 1.160 1.00 98.81 186 VAL A O 1
ATOM 1497 N N . TYR A 1 187 ? 5.992 -3.540 0.590 1.00 98.81 187 TYR A N 1
ATOM 1498 C CA . TYR A 1 187 ? 6.428 -4.447 1.640 1.00 98.81 187 TYR A CA 1
ATOM 1499 C C . TYR A 1 187 ? 7.328 -3.725 2.632 1.00 98.81 187 TYR A C 1
ATOM 1501 O O . TYR A 1 187 ? 8.280 -3.047 2.250 1.00 98.81 187 TYR A O 1
ATOM 1509 N N . ILE A 1 188 ? 7.044 -3.911 3.913 1.00 98.50 188 ILE A N 1
ATOM 1510 C CA . ILE A 1 188 ? 7.877 -3.439 5.017 1.00 98.50 188 ILE A CA 1
ATOM 1511 C C . ILE A 1 188 ? 8.607 -4.648 5.591 1.00 98.50 188 ILE A C 1
ATOM 1513 O O . ILE A 1 188 ? 7.971 -5.645 5.927 1.00 98.50 188 ILE A O 1
ATOM 1517 N N . GLU A 1 189 ? 9.928 -4.569 5.703 1.00 97.81 189 GLU A N 1
ATOM 1518 C CA . GLU A 1 189 ? 10.728 -5.551 6.429 1.00 97.81 189 GLU A CA 1
ATOM 1519 C C . GLU A 1 189 ? 10.928 -5.092 7.874 1.00 97.81 189 GLU A C 1
ATOM 1521 O O . GLU A 1 189 ? 11.279 -3.942 8.143 1.00 97.81 189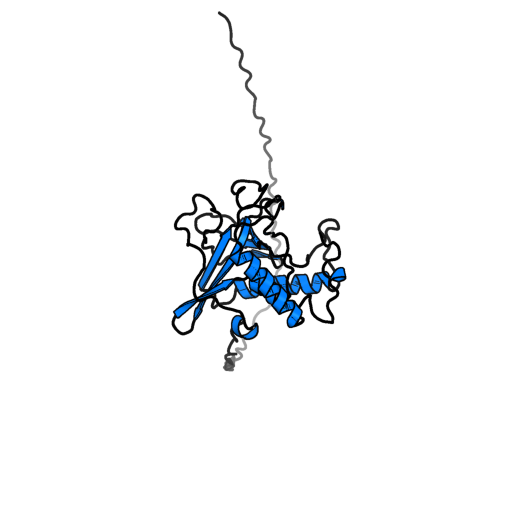 GLU A O 1
ATOM 1526 N N . TYR A 1 190 ? 10.732 -6.024 8.796 1.00 93.19 190 TYR A N 1
ATOM 1527 C CA . TYR A 1 190 ? 10.955 -5.889 10.228 1.00 93.19 190 TYR A CA 1
ATOM 1528 C C . TYR A 1 190 ? 11.873 -7.027 10.684 1.00 93.19 190 TYR A C 1
ATOM 1530 O O . TYR A 1 190 ? 11.786 -8.146 10.172 1.00 93.19 190 TYR A O 1
ATOM 1538 N N . LYS A 1 191 ? 12.776 -6.747 11.627 1.00 91.06 191 LYS A N 1
ATOM 1539 C CA . LYS A 1 191 ? 13.590 -7.780 12.279 1.00 91.06 191 LYS A CA 1
ATOM 1540 C C . LYS A 1 191 ? 12.926 -8.171 13.588 1.00 91.06 191 LYS A C 1
ATOM 1542 O O . LYS A 1 191 ? 12.780 -7.328 14.471 1.00 91.06 191 LYS A O 1
ATOM 1547 N N . ASP A 1 192 ? 12.524 -9.433 13.701 1.00 88.12 192 ASP A N 1
ATOM 1548 C CA . ASP A 1 192 ? 11.973 -9.942 14.951 1.00 88.12 192 ASP A CA 1
ATOM 1549 C C . ASP A 1 192 ? 13.030 -10.009 16.065 1.00 88.12 192 ASP A C 1
ATOM 1551 O O . ASP A 1 192 ? 14.208 -9.699 15.871 1.00 88.12 192 ASP A O 1
ATOM 1555 N N . LYS A 1 193 ? 12.598 -10.410 17.263 1.00 87.38 193 LYS A N 1
ATOM 1556 C CA . LYS A 1 193 ? 13.470 -10.543 18.439 1.00 87.38 193 LYS A CA 1
ATOM 1557 C C . LYS A 1 193 ? 14.658 -11.496 18.232 1.00 87.38 193 LYS A C 1
ATOM 1559 O O . LYS A 1 193 ? 15.653 -11.362 18.935 1.00 87.38 193 LYS A O 1
ATOM 1564 N N . ASP A 1 194 ? 14.562 -12.419 17.273 1.00 90.62 194 ASP A N 1
ATOM 1565 C CA . ASP A 1 194 ? 15.608 -13.383 16.925 1.00 90.62 194 ASP A CA 1
ATOM 1566 C C . ASP A 1 194 ? 16.422 -12.906 15.701 1.00 90.62 194 ASP A C 1
ATOM 1568 O O . ASP A 1 194 ? 17.151 -13.686 15.084 1.00 90.62 194 ASP A O 1
ATOM 1572 N N . ASN A 1 195 ? 16.288 -11.625 15.326 1.00 89.31 195 ASN A N 1
ATOM 1573 C CA . ASN A 1 195 ? 16.891 -10.982 14.157 1.00 89.31 195 ASN A CA 1
ATOM 1574 C C . ASN A 1 195 ? 16.496 -11.623 12.809 1.00 89.31 195 ASN A C 1
ATOM 1576 O O . ASN A 1 195 ? 17.187 -11.459 11.794 1.00 89.31 195 ASN A O 1
ATOM 1580 N N . LYS A 1 196 ? 15.371 -12.348 12.762 1.00 93.75 196 LYS A N 1
ATOM 1581 C CA . LYS A 1 196 ? 14.836 -12.915 11.519 1.00 93.75 196 LYS A CA 1
ATOM 1582 C C . LYS A 1 196 ? 13.993 -11.870 10.801 1.00 93.75 196 LYS A C 1
ATOM 1584 O O . LYS A 1 196 ? 13.238 -11.123 11.420 1.00 93.75 196 LYS A O 1
ATOM 1589 N N . SER A 1 197 ? 14.119 -11.817 9.476 1.00 95.56 197 SER A N 1
ATOM 1590 C CA . SER A 1 197 ? 13.269 -10.954 8.655 1.00 95.56 197 SER A CA 1
ATOM 1591 C C . SER A 1 197 ? 11.832 -11.454 8.677 1.00 95.56 197 SER A C 1
ATOM 1593 O O . SER A 1 197 ? 11.568 -12.628 8.422 1.00 95.56 197 SER A O 1
ATOM 1595 N N . LYS A 1 198 ? 10.913 -10.532 8.933 1.00 96.69 198 LYS A N 1
ATOM 1596 C CA . LYS A 1 198 ? 9.480 -10.669 8.706 1.00 96.69 198 LYS A CA 1
ATOM 1597 C C . LYS A 1 198 ? 9.039 -9.564 7.766 1.00 96.69 198 LYS A C 1
ATOM 1599 O O . LYS A 1 198 ? 9.606 -8.470 7.780 1.00 96.69 198 LYS A O 1
ATOM 1604 N N . TYR A 1 199 ? 8.022 -9.847 6.972 1.00 98.06 199 TYR A N 1
ATOM 1605 C CA . TYR A 1 199 ? 7.540 -8.936 5.947 1.00 98.06 199 TYR A CA 1
ATOM 1606 C C . TYR A 1 199 ? 6.074 -8.608 6.176 1.00 98.06 199 TYR A C 1
ATOM 1608 O O . TYR A 1 199 ? 5.293 -9.466 6.570 1.00 98.06 199 TYR A O 1
ATOM 1616 N N . ILE A 1 200 ? 5.698 -7.363 5.927 1.00 98.44 200 ILE A N 1
ATOM 1617 C CA . ILE A 1 200 ? 4.320 -6.892 6.035 1.00 98.44 200 ILE A CA 1
ATOM 1618 C C . ILE A 1 200 ? 3.909 -6.378 4.665 1.00 98.44 200 ILE A C 1
ATOM 1620 O O . ILE A 1 200 ? 4.555 -5.473 4.136 1.00 98.44 200 ILE A O 1
ATOM 1624 N N . ASN A 1 201 ? 2.825 -6.915 4.109 1.00 98.75 201 ASN A N 1
ATOM 1625 C CA . ASN A 1 201 ? 2.185 -6.340 2.932 1.00 98.75 201 ASN A CA 1
ATOM 1626 C C . ASN A 1 201 ? 1.289 -5.171 3.369 1.00 98.75 201 ASN A C 1
ATOM 1628 O O . ASN A 1 201 ? 0.157 -5.372 3.815 1.00 98.75 201 ASN A O 1
ATOM 1632 N N . LEU A 1 202 ? 1.795 -3.942 3.247 1.00 98.75 202 LEU A N 1
ATOM 1633 C CA . LEU A 1 202 ? 1.097 -2.743 3.716 1.00 98.75 202 LEU A CA 1
ATOM 1634 C C . LEU A 1 202 ? -0.245 -2.538 2.996 1.00 98.75 202 LEU A C 1
ATOM 1636 O O . LEU A 1 202 ? -1.228 -2.148 3.624 1.00 98.75 202 LEU A O 1
ATOM 1640 N N . ASN A 1 203 ? -0.305 -2.848 1.697 1.00 98.81 203 ASN A N 1
ATOM 1641 C CA . ASN A 1 203 ? -1.531 -2.754 0.904 1.00 98.81 203 ASN A CA 1
ATOM 1642 C C . ASN A 1 203 ? -2.627 -3.662 1.487 1.00 98.81 203 ASN A C 1
ATOM 1644 O O . ASN A 1 203 ? -3.770 -3.239 1.654 1.00 98.81 203 ASN A O 1
ATOM 1648 N N . ALA A 1 204 ? -2.270 -4.908 1.810 1.00 98.81 204 ALA A N 1
ATOM 1649 C CA . ALA A 1 204 ? -3.202 -5.879 2.370 1.00 98.81 204 ALA A CA 1
ATOM 1650 C C . ALA A 1 204 ? -3.664 -5.488 3.783 1.00 98.81 204 ALA A C 1
ATOM 1652 O O . ALA A 1 204 ? -4.834 -5.697 4.106 1.00 98.81 204 ALA A O 1
ATOM 1653 N N . GLU A 1 205 ? -2.788 -4.897 4.600 1.00 98.81 205 GLU A N 1
ATOM 1654 C CA . GLU A 1 205 ? -3.131 -4.438 5.952 1.00 98.81 205 GLU A CA 1
ATOM 1655 C C . GLU A 1 205 ? -4.058 -3.213 5.948 1.00 98.81 205 GLU A C 1
ATOM 1657 O O . GLU A 1 205 ? -4.997 -3.174 6.743 1.00 98.81 205 GLU A O 1
ATOM 1662 N N . LEU A 1 206 ? -3.875 -2.267 5.017 1.00 98.81 206 LEU A N 1
ATOM 1663 C CA . LEU A 1 206 ? -4.811 -1.150 4.811 1.00 98.81 206 LEU A CA 1
ATOM 1664 C C . LEU A 1 206 ? -6.241 -1.647 4.571 1.00 98.81 206 LEU A C 1
ATOM 1666 O O . LEU A 1 206 ? -7.188 -1.136 5.167 1.00 98.81 206 LEU A O 1
ATOM 1670 N N . ILE A 1 207 ? -6.405 -2.666 3.727 1.00 98.88 207 ILE A N 1
ATOM 1671 C CA . ILE A 1 207 ? -7.718 -3.262 3.455 1.00 98.88 207 ILE A CA 1
ATOM 1672 C C . ILE A 1 207 ? -8.220 -4.049 4.668 1.00 98.88 207 ILE A C 1
ATOM 1674 O O . ILE A 1 207 ? -9.366 -3.871 5.072 1.00 98.88 207 ILE A O 1
ATOM 1678 N N . ARG A 1 208 ? -7.372 -4.891 5.275 1.00 98.81 208 ARG A N 1
ATOM 1679 C CA . ARG A 1 208 ? -7.748 -5.783 6.388 1.00 98.81 208 ARG A CA 1
ATOM 1680 C C . ARG A 1 208 ? -8.246 -5.024 7.614 1.00 98.81 208 ARG A C 1
ATOM 1682 O O . ARG A 1 208 ? -9.156 -5.482 8.301 1.00 98.81 208 ARG A O 1
ATOM 1689 N N . LEU A 1 209 ? -7.646 -3.871 7.889 1.00 98.69 209 LEU A N 1
ATOM 1690 C CA . LEU A 1 209 ? -8.030 -2.992 8.993 1.00 98.69 209 LEU A CA 1
ATOM 1691 C C . LEU A 1 209 ? -9.173 -2.031 8.620 1.00 98.69 209 LEU A C 1
ATOM 1693 O O . LEU A 1 209 ? -9.607 -1.238 9.454 1.00 98.69 209 LEU A O 1
ATOM 1697 N N . GLY A 1 210 ? -9.696 -2.117 7.392 1.00 98.50 210 GLY A N 1
ATOM 1698 C CA . GLY A 1 210 ? -10.826 -1.319 6.927 1.00 98.50 210 GLY A CA 1
ATOM 1699 C C . GLY A 1 210 ? -10.476 0.142 6.645 1.00 98.50 210 GLY A C 1
ATOM 1700 O O . GLY A 1 210 ? -11.346 1.000 6.749 1.00 98.50 210 GLY A O 1
ATOM 1701 N N . PHE A 1 211 ? -9.226 0.456 6.308 1.00 98.62 211 PHE A N 1
ATOM 1702 C CA . PHE A 1 211 ? -8.810 1.807 5.909 1.00 98.62 211 PHE A CA 1
ATOM 1703 C C . PHE A 1 211 ? -8.959 2.067 4.404 1.00 98.62 211 PHE A C 1
ATOM 1705 O O . PHE A 1 211 ? -8.877 3.217 3.976 1.00 98.62 211 PHE A O 1
ATOM 1712 N N . ALA A 1 212 ? -9.181 1.023 3.603 1.00 98.62 212 ALA A N 1
ATOM 1713 C CA . ALA A 1 212 ? -9.271 1.114 2.150 1.00 98.62 212 ALA A CA 1
ATOM 1714 C C . ALA A 1 212 ? -10.218 0.064 1.547 1.00 98.62 212 ALA A C 1
ATOM 1716 O O . ALA A 1 212 ? -10.469 -0.987 2.143 1.00 98.62 212 ALA A O 1
ATOM 1717 N N . LEU A 1 213 ? -10.694 0.335 0.331 1.00 98.25 213 LEU A N 1
ATOM 1718 C CA . LEU A 1 213 ? -11.393 -0.623 -0.525 1.00 98.25 213 LEU A CA 1
ATOM 1719 C C . LEU A 1 213 ? -10.410 -1.404 -1.405 1.00 98.25 213 LEU A C 1
ATOM 1721 O O . LEU A 1 213 ? -9.360 -0.892 -1.801 1.00 98.25 213 LEU A O 1
ATOM 1725 N N . VAL A 1 214 ? -10.810 -2.619 -1.793 1.00 98.44 214 VAL A N 1
ATOM 1726 C CA . VAL A 1 214 ? -10.189 -3.316 -2.926 1.00 98.44 214 VAL A CA 1
ATOM 1727 C C . VAL A 1 214 ? -10.707 -2.688 -4.213 1.00 98.44 214 VAL A C 1
ATOM 1729 O O . VAL A 1 214 ? -11.888 -2.818 -4.540 1.00 98.44 214 VAL A O 1
ATOM 1732 N N . LYS A 1 215 ? -9.831 -2.023 -4.966 1.00 96.88 215 LYS A N 1
ATOM 1733 C CA . LYS A 1 215 ? -10.195 -1.363 -6.227 1.00 96.88 215 LYS A CA 1
ATOM 1734 C C . LYS A 1 215 ? -9.027 -1.337 -7.198 1.00 96.88 215 LYS A C 1
ATOM 1736 O O . LYS A 1 215 ? -7.885 -1.527 -6.810 1.00 96.88 215 LYS A O 1
ATOM 1741 N N . TYR A 1 216 ? -9.305 -1.082 -8.475 1.00 94.88 216 TYR A N 1
ATOM 1742 C CA . TYR A 1 216 ? -8.276 -0.958 -9.513 1.00 94.88 216 TYR A CA 1
ATOM 1743 C C . TYR A 1 216 ? -7.407 -2.220 -9.664 1.00 94.88 216 TYR A C 1
ATOM 1745 O O . TYR A 1 216 ? -6.215 -2.140 -9.959 1.00 94.88 216 TYR A O 1
ATOM 1753 N N . ILE A 1 217 ? -8.017 -3.396 -9.484 1.00 97.44 217 ILE A N 1
ATOM 1754 C CA . ILE A 1 217 ? -7.392 -4.705 -9.696 1.00 97.44 217 ILE A CA 1
ATOM 1755 C C . ILE A 1 217 ? -8.437 -5.716 -10.188 1.00 97.44 217 ILE A C 1
ATOM 1757 O O . ILE A 1 217 ? -9.578 -5.724 -9.726 1.00 97.44 217 ILE A O 1
ATOM 1761 N N . SER A 1 218 ? -8.078 -6.560 -11.154 1.00 97.31 218 SER A N 1
ATOM 1762 C CA . SER A 1 218 ? -8.978 -7.561 -11.736 1.00 97.31 218 SER A CA 1
ATOM 1763 C C . SER A 1 218 ? -8.208 -8.759 -12.287 1.00 97.31 218 SER A C 1
ATOM 1765 O O . SER A 1 218 ? -7.121 -8.597 -12.828 1.00 97.31 218 SER A O 1
ATOM 1767 N N . LEU A 1 219 ? -8.807 -9.950 -12.229 1.00 97.38 219 LEU A N 1
ATOM 1768 C CA . LEU A 1 219 ? -8.314 -11.131 -12.951 1.00 97.38 219 LEU A CA 1
ATOM 1769 C C . LEU A 1 219 ? -8.836 -11.209 -14.394 1.00 97.38 219 LEU A C 1
ATOM 1771 O O . LEU A 1 219 ? -8.399 -12.057 -15.164 1.00 97.38 219 LEU A O 1
ATOM 1775 N N . SER A 1 220 ? -9.761 -10.327 -14.785 1.00 97.06 220 SER A N 1
ATOM 1776 C CA . SER A 1 220 ? -10.278 -10.295 -16.152 1.00 97.06 220 SER A CA 1
ATOM 1777 C C . SER A 1 220 ? -9.266 -9.654 -17.091 1.00 97.06 220 SER A C 1
ATOM 1779 O O . SER A 1 220 ? -9.000 -8.456 -16.995 1.00 97.06 220 SER A O 1
ATOM 1781 N N . GLU A 1 221 ? -8.772 -10.419 -18.065 1.00 95.19 221 GLU A N 1
ATOM 1782 C CA . GLU A 1 221 ? -7.880 -9.928 -19.123 1.00 95.19 221 GLU A CA 1
ATOM 1783 C C . GLU A 1 221 ? -8.490 -8.824 -19.987 1.00 95.19 221 GLU A C 1
ATOM 1785 O O . GLU A 1 221 ? -7.765 -8.150 -20.712 1.00 95.19 221 GLU A O 1
ATOM 1790 N N . ARG A 1 222 ? -9.803 -8.590 -19.929 1.00 94.81 222 ARG A N 1
ATOM 1791 C CA . ARG A 1 222 ? -10.449 -7.468 -20.631 1.00 94.81 222 ARG A CA 1
ATOM 1792 C C . ARG A 1 222 ? -10.456 -6.181 -19.806 1.00 94.81 222 ARG A C 1
ATOM 1794 O O . ARG A 1 222 ? -10.696 -5.111 -20.352 1.00 94.81 222 ARG A O 1
ATOM 1801 N N . SER A 1 223 ? -10.175 -6.261 -18.506 1.00 94.44 223 SER A N 1
ATOM 1802 C CA . SER A 1 223 ? -10.147 -5.098 -17.622 1.00 94.44 223 SER A CA 1
ATOM 1803 C C . SER A 1 223 ? -8.919 -4.221 -17.879 1.00 94.44 223 SER A C 1
ATOM 1805 O O . SER A 1 223 ? -7.811 -4.717 -18.093 1.00 94.44 223 SER A O 1
ATOM 1807 N N . GLN A 1 224 ? -9.079 -2.900 -17.776 1.00 92.06 224 GLN A N 1
ATOM 1808 C CA . GLN A 1 224 ? -7.939 -1.974 -17.711 1.00 92.06 224 GLN A CA 1
ATOM 1809 C C . GLN A 1 224 ? -7.067 -2.209 -16.464 1.00 92.06 224 GLN A C 1
ATOM 1811 O O . GLN A 1 224 ? -5.883 -1.887 -16.467 1.00 92.06 224 GLN A O 1
ATOM 1816 N N . TYR A 1 225 ? -7.642 -2.830 -15.431 1.00 95.00 225 TYR A N 1
ATOM 1817 C CA . TYR A 1 225 ? -6.991 -3.157 -14.165 1.00 95.00 225 TYR A CA 1
ATOM 1818 C C . TYR A 1 225 ? -6.554 -4.624 -14.075 1.00 95.00 225 TYR A C 1
ATOM 1820 O O . TYR A 1 225 ? -6.383 -5.157 -12.979 1.00 95.00 225 TYR A O 1
ATOM 1828 N N . TYR A 1 226 ? -6.437 -5.303 -15.219 1.00 95.19 226 TYR A N 1
ATOM 1829 C CA . TYR A 1 226 ? -5.989 -6.688 -15.267 1.00 95.19 226 TYR A CA 1
ATOM 1830 C C . TYR A 1 226 ? -4.631 -6.865 -14.577 1.00 95.19 226 TYR A C 1
ATOM 1832 O O . TYR A 1 226 ? -3.677 -6.152 -14.891 1.00 95.19 226 TYR A O 1
ATOM 1840 N N . THR A 1 227 ? -4.532 -7.872 -13.712 1.00 94.94 227 THR A N 1
ATOM 1841 C CA . THR A 1 227 ? -3.269 -8.365 -13.170 1.00 94.94 227 THR A CA 1
ATOM 1842 C C . THR A 1 227 ? -3.145 -9.876 -13.378 1.00 94.94 227 THR A C 1
ATOM 1844 O O . THR A 1 227 ? -4.098 -10.611 -13.116 1.00 94.94 227 THR A O 1
ATOM 1847 N N . PRO A 1 228 ? -1.968 -10.374 -13.798 1.00 94.12 228 PRO A N 1
ATOM 1848 C CA . PRO A 1 228 ? -1.667 -11.803 -13.768 1.00 94.12 228 PRO A CA 1
ATOM 1849 C C . PRO A 1 228 ? -1.276 -12.295 -12.361 1.00 94.12 228 PRO A C 1
ATOM 1851 O O . PRO A 1 228 ? -1.097 -13.493 -12.157 1.00 94.12 228 PRO A O 1
ATOM 1854 N N . ASN A 1 229 ? -1.114 -11.396 -11.381 1.00 95.81 229 ASN A N 1
ATOM 1855 C CA . ASN A 1 229 ? -0.708 -11.731 -10.017 1.00 95.81 229 ASN A CA 1
ATOM 1856 C C . ASN A 1 229 ? -1.912 -12.213 -9.186 1.00 95.81 229 ASN A C 1
ATOM 1858 O O . ASN A 1 229 ? -2.472 -11.482 -8.365 1.00 95.81 229 ASN A O 1
ATOM 1862 N N . THR A 1 230 ? -2.334 -13.453 -9.437 1.00 96.88 230 THR A N 1
ATOM 1863 C CA . THR A 1 230 ? -3.501 -14.076 -8.791 1.00 96.88 230 THR A CA 1
ATOM 1864 C C . THR A 1 230 ? -3.339 -14.194 -7.279 1.00 96.88 230 THR A C 1
ATOM 1866 O O . THR A 1 230 ? -4.286 -13.923 -6.544 1.00 96.88 230 THR A O 1
ATOM 1869 N N . MET A 1 231 ? -2.136 -14.533 -6.807 1.00 96.44 231 MET A N 1
ATOM 1870 C CA . MET A 1 231 ? -1.825 -14.637 -5.378 1.00 96.44 231 MET A CA 1
ATOM 1871 C C . MET A 1 231 ? -2.091 -13.320 -4.652 1.00 96.44 231 MET A C 1
ATOM 1873 O O . MET A 1 231 ? -2.792 -13.304 -3.642 1.00 96.44 231 MET A O 1
ATOM 1877 N N . TYR A 1 232 ? -1.597 -12.208 -5.199 1.00 98.25 232 TYR A N 1
ATOM 1878 C CA . TYR A 1 232 ? -1.836 -10.893 -4.621 1.00 98.25 232 TYR A CA 1
ATOM 1879 C C . TYR A 1 232 ? -3.314 -10.488 -4.678 1.00 98.25 232 TYR A C 1
ATOM 1881 O O . TYR A 1 232 ? -3.852 -9.999 -3.687 1.00 98.25 232 TYR A O 1
ATOM 1889 N N . TYR A 1 233 ? -4.004 -10.745 -5.795 1.00 98.56 233 TYR A N 1
ATOM 1890 C CA . TYR A 1 233 ? -5.443 -10.483 -5.901 1.00 98.56 233 TYR A CA 1
ATOM 1891 C C . TYR A 1 233 ? -6.234 -11.183 -4.787 1.00 98.56 233 TYR A C 1
ATOM 1893 O O . TYR A 1 233 ? -7.016 -10.540 -4.083 1.00 98.56 233 TYR A O 1
ATOM 1901 N N . TYR A 1 234 ? -6.004 -12.483 -4.585 1.00 98.56 234 TYR A N 1
ATOM 1902 C CA . TYR A 1 234 ? -6.701 -13.237 -3.544 1.00 98.56 234 TYR A CA 1
ATOM 1903 C C . TYR A 1 234 ? -6.279 -12.829 -2.132 1.00 98.56 234 TYR A C 1
ATOM 1905 O O . TYR A 1 234 ? -7.122 -12.842 -1.238 1.00 98.56 234 TYR A O 1
ATOM 1913 N N . GLN A 1 235 ? -5.035 -12.384 -1.930 1.00 98.56 235 GLN A N 1
ATOM 1914 C CA . GLN A 1 235 ? -4.609 -11.790 -0.661 1.00 98.56 235 GLN A CA 1
ATOM 1915 C C . GLN A 1 235 ? -5.448 -10.549 -0.318 1.00 98.56 235 GLN A C 1
ATOM 1917 O O . GLN A 1 235 ? -5.956 -10.449 0.797 1.00 98.56 235 GLN A O 1
ATOM 1922 N N . LEU A 1 236 ? -5.665 -9.637 -1.274 1.00 98.81 236 LEU A N 1
ATOM 1923 C CA . LEU A 1 236 ? -6.508 -8.456 -1.049 1.00 98.81 236 LEU A CA 1
ATOM 1924 C C . LEU A 1 236 ? -7.972 -8.828 -0.791 1.00 98.81 236 LEU A C 1
ATOM 1926 O O . LEU A 1 236 ? -8.596 -8.263 0.104 1.00 98.81 236 LEU A O 1
ATOM 1930 N N . LYS A 1 237 ? -8.521 -9.797 -1.536 1.00 98.75 237 LYS A N 1
ATOM 1931 C CA . LYS A 1 237 ? -9.897 -10.277 -1.327 1.00 98.75 237 LYS A CA 1
ATOM 1932 C C . LYS A 1 237 ? -10.085 -10.928 0.044 1.00 98.75 237 LYS A C 1
ATOM 1934 O O . LYS A 1 237 ? -11.104 -10.679 0.680 1.00 98.75 237 LYS A O 1
ATOM 1939 N N . ALA A 1 238 ? -9.106 -11.698 0.516 1.00 98.75 238 ALA A N 1
ATOM 1940 C CA . ALA A 1 238 ? -9.128 -12.279 1.856 1.00 98.75 238 ALA A CA 1
ATOM 1941 C C . ALA A 1 238 ? -9.055 -11.195 2.945 1.00 98.75 238 ALA A C 1
ATOM 1943 O O . ALA A 1 238 ? -9.826 -11.240 3.902 1.00 98.75 238 ALA A O 1
ATOM 1944 N N . SER A 1 239 ? -8.192 -10.186 2.777 1.00 98.81 239 SER A N 1
ATOM 1945 C CA . SER A 1 239 ? -8.153 -9.021 3.672 1.00 98.81 239 SER A CA 1
ATOM 1946 C C . SER A 1 239 ? -9.491 -8.281 3.711 1.00 98.81 239 SER A C 1
ATOM 1948 O O . SER A 1 239 ? -9.956 -7.910 4.785 1.00 98.81 239 SER A O 1
ATOM 1950 N N . GLU A 1 240 ? -10.130 -8.078 2.557 1.00 98.75 240 GLU A N 1
ATOM 1951 C CA . GLU A 1 240 ? -11.428 -7.403 2.472 1.00 98.75 240 GLU A CA 1
ATOM 1952 C C . GLU A 1 240 ? -12.525 -8.193 3.186 1.00 98.75 240 GLU A C 1
ATOM 1954 O O . GLU A 1 240 ? -13.318 -7.620 3.933 1.00 98.75 240 GLU A O 1
ATOM 1959 N N . GLN A 1 241 ? -12.562 -9.508 2.968 1.00 98.75 241 GLN A N 1
ATOM 1960 C CA . GLN A 1 241 ? -13.503 -10.396 3.637 1.00 98.75 241 GLN A CA 1
ATOM 1961 C C . GLN A 1 241 ? -13.332 -10.323 5.158 1.00 98.75 241 GLN A C 1
ATOM 1963 O O . GLN A 1 241 ? -14.313 -10.104 5.865 1.00 98.75 241 GLN A O 1
ATOM 1968 N N . GLU A 1 242 ? -12.098 -10.409 5.658 1.00 98.75 242 GLU A N 1
ATOM 1969 C CA . GLU A 1 242 ? -11.822 -10.294 7.093 1.00 98.75 242 GLU A CA 1
ATOM 1970 C C . GLU A 1 242 ? -12.273 -8.940 7.659 1.00 98.75 242 GLU A C 1
ATOM 1972 O O . GLU A 1 242 ? -12.857 -8.886 8.743 1.00 98.75 242 GLU A O 1
ATOM 1977 N N . ALA A 1 243 ? -12.026 -7.844 6.937 1.00 98.69 243 ALA A N 1
ATOM 1978 C CA . ALA A 1 243 ? -12.444 -6.512 7.361 1.00 98.69 243 ALA A CA 1
ATOM 1979 C C . ALA A 1 243 ? -13.973 -6.409 7.476 1.00 98.69 243 ALA A C 1
ATOM 1981 O O . ALA A 1 243 ? -14.479 -5.826 8.435 1.00 98.69 243 ALA A O 1
ATOM 1982 N N . ARG A 1 244 ? -14.714 -7.020 6.543 1.00 98.50 244 ARG A N 1
ATOM 1983 C CA . ARG A 1 244 ? -16.185 -7.087 6.571 1.00 98.50 244 ARG A CA 1
ATOM 1984 C C . ARG A 1 244 ? -16.698 -7.940 7.726 1.00 98.50 244 ARG A C 1
ATOM 1986 O O . ARG A 1 244 ? -17.569 -7.491 8.463 1.00 98.50 244 ARG A O 1
ATOM 1993 N N . GLU A 1 245 ? -16.140 -9.133 7.918 1.00 98.56 245 GLU A N 1
ATOM 1994 C CA . GLU A 1 245 ? -16.518 -10.048 9.006 1.00 98.56 245 GLU A CA 1
ATOM 1995 C C . GLU A 1 245 ? -16.291 -9.420 10.385 1.00 98.56 245 GLU A C 1
ATOM 1997 O O . GLU A 1 245 ? -17.114 -9.565 11.288 1.00 98.56 245 GLU A O 1
ATOM 2002 N N . LYS A 1 246 ? -15.194 -8.672 10.538 1.00 98.31 246 LYS A N 1
ATOM 2003 C CA . LYS A 1 246 ? -14.852 -7.964 11.778 1.00 98.31 246 LYS A CA 1
ATOM 2004 C C . LYS A 1 246 ? -15.494 -6.585 11.898 1.00 98.31 246 LYS A C 1
ATOM 2006 O O . LYS A 1 246 ? -15.258 -5.918 12.903 1.00 98.31 246 LYS A O 1
ATOM 2011 N N . LYS A 1 247 ? -16.256 -6.146 10.889 1.00 98.31 247 LYS A N 1
ATOM 2012 C CA . LYS A 1 247 ? -16.827 -4.794 10.801 1.00 98.31 247 LYS A CA 1
ATOM 2013 C C . LYS A 1 247 ? -15.777 -3.699 11.057 1.00 98.31 247 LYS A C 1
ATOM 2015 O O . LYS A 1 247 ? -15.990 -2.765 11.830 1.00 98.31 247 LYS A O 1
ATOM 2020 N N . ALA A 1 248 ? -14.597 -3.851 10.460 1.00 98.12 248 ALA A N 1
ATOM 2021 C CA . ALA A 1 248 ? -13.454 -2.973 10.679 1.00 98.12 248 ALA A CA 1
ATOM 2022 C C . ALA A 1 248 ? -13.531 -1.709 9.811 1.00 98.12 248 ALA A C 1
ATOM 2024 O O . ALA A 1 248 ? -13.891 -1.769 8.634 1.00 98.12 248 ALA A O 1
ATOM 2025 N N . GLY A 1 249 ? -13.144 -0.565 10.383 1.00 98.00 249 GLY A N 1
ATOM 2026 C CA . GLY A 1 249 ? -12.993 0.703 9.668 1.00 98.00 249 GLY A CA 1
ATOM 2027 C C . GLY A 1 249 ? -14.235 1.095 8.861 1.00 98.00 249 GLY A C 1
ATOM 2028 O O . GLY A 1 249 ? -15.321 1.236 9.424 1.00 98.00 249 GLY A O 1
ATOM 2029 N N . ILE A 1 250 ? -14.075 1.252 7.544 1.00 98.25 250 ILE A N 1
ATOM 2030 C CA . ILE A 1 250 ? -15.153 1.606 6.604 1.00 98.25 250 ILE A CA 1
ATOM 2031 C C . ILE A 1 250 ? -16.289 0.567 6.527 1.00 98.25 250 ILE A C 1
ATOM 2033 O O . ILE A 1 250 ? -17.310 0.840 5.905 1.00 98.25 250 ILE A O 1
ATOM 2037 N N . TYR A 1 251 ? -16.123 -0.614 7.134 1.00 98.19 251 TYR A N 1
ATOM 2038 C CA . TYR A 1 251 ? -17.151 -1.655 7.253 1.00 98.19 251 TYR A CA 1
ATOM 2039 C C . TYR A 1 251 ? -17.822 -1.699 8.632 1.00 98.19 251 TYR A C 1
ATOM 2041 O O . TYR A 1 251 ? -18.593 -2.618 8.903 1.00 98.19 251 TYR A O 1
ATOM 2049 N N . SER A 1 252 ? -17.503 -0.759 9.525 1.00 97.94 252 SER A N 1
ATOM 2050 C CA . SER A 1 252 ? -18.141 -0.676 10.840 1.00 97.94 252 SER A CA 1
ATOM 2051 C C . SER A 1 252 ? -19.611 -0.268 10.742 1.00 97.94 252 SER A C 1
ATOM 2053 O O . SER A 1 252 ? -20.019 0.380 9.784 1.00 97.94 252 SER A O 1
ATOM 2055 N N . ASP A 1 253 ? -20.405 -0.601 11.764 1.00 97.06 253 ASP A N 1
ATOM 2056 C CA . ASP A 1 253 ? -21.844 -0.286 11.793 1.00 97.06 253 ASP A CA 1
ATOM 2057 C C . ASP A 1 253 ? -22.132 1.229 11.734 1.00 97.06 253 ASP A C 1
ATOM 2059 O O . ASP A 1 253 ? -23.200 1.643 11.295 1.00 97.06 253 ASP A O 1
ATOM 2063 N N . ASN A 1 254 ? -21.163 2.059 12.136 1.00 95.75 254 ASN A N 1
ATOM 2064 C CA . ASN A 1 254 ? -21.266 3.520 12.100 1.00 95.75 254 ASN A CA 1
ATOM 2065 C C . ASN A 1 254 ? -20.717 4.134 10.799 1.00 95.75 254 ASN A C 1
ATOM 2067 O O . ASN A 1 254 ? -20.832 5.344 10.598 1.00 95.75 254 ASN A O 1
ATOM 2071 N N . ALA A 1 255 ? -20.082 3.335 9.937 1.00 97.19 255 ALA A N 1
ATOM 2072 C CA . ALA A 1 255 ? -19.505 3.810 8.689 1.00 97.19 255 ALA A CA 1
ATOM 2073 C C . ALA A 1 255 ? -20.577 3.920 7.599 1.00 97.19 255 ALA A C 1
ATOM 2075 O O . ALA A 1 255 ? -21.229 2.940 7.238 1.00 97.19 255 ALA A O 1
ATOM 2076 N N . ASN A 1 256 ? -20.714 5.104 7.007 1.00 97.38 256 ASN A N 1
ATOM 2077 C CA . ASN A 1 256 ? -21.540 5.304 5.824 1.00 97.38 256 ASN A CA 1
ATOM 2078 C C . ASN A 1 256 ? -20.656 5.284 4.573 1.00 97.38 256 ASN A C 1
ATOM 2080 O O . ASN A 1 256 ? -20.052 6.292 4.212 1.00 97.38 256 ASN A O 1
ATOM 2084 N N . LEU A 1 257 ? -20.599 4.143 3.879 1.00 95.88 257 LEU A N 1
ATOM 2085 C CA . LEU A 1 257 ? -19.770 3.988 2.677 1.00 95.88 257 LEU A CA 1
ATOM 2086 C C . LEU A 1 257 ? -20.076 5.019 1.581 1.00 95.88 257 LEU A C 1
ATOM 2088 O O . LEU A 1 257 ? -19.149 5.436 0.892 1.00 95.88 257 LEU A O 1
ATOM 2092 N N . ALA A 1 258 ? -21.331 5.454 1.436 1.00 95.75 258 ALA A N 1
ATOM 2093 C CA . ALA A 1 258 ? -21.701 6.471 0.453 1.00 95.75 258 ALA A CA 1
ATOM 2094 C C . ALA A 1 258 ? -21.205 7.871 0.851 1.00 95.75 258 ALA A C 1
ATOM 2096 O O . ALA A 1 258 ? -20.892 8.678 -0.015 1.00 95.75 258 ALA A O 1
ATOM 2097 N N . GLU A 1 259 ? -21.090 8.161 2.149 1.00 96.25 259 GLU A N 1
ATOM 2098 C CA . GLU A 1 259 ? -20.483 9.408 2.627 1.00 96.25 259 GLU A CA 1
ATOM 2099 C C . GLU A 1 259 ? -18.956 9.359 2.529 1.00 96.25 259 GLU A C 1
ATOM 2101 O O . GLU A 1 259 ? -18.326 10.348 2.173 1.00 96.25 259 GLU A O 1
ATOM 2106 N N . ILE A 1 260 ? -18.356 8.201 2.817 1.00 96.88 260 ILE A N 1
ATOM 2107 C CA . ILE A 1 260 ? -16.903 8.005 2.765 1.00 96.88 260 ILE A CA 1
ATOM 2108 C C . ILE A 1 260 ? -16.401 8.035 1.312 1.00 96.88 260 ILE A C 1
ATOM 2110 O O . ILE A 1 260 ? -15.349 8.610 1.030 1.00 96.88 260 ILE A O 1
ATOM 2114 N N . TYR A 1 261 ? -17.166 7.453 0.386 1.00 95.25 261 TYR A N 1
ATOM 2115 C CA . TYR A 1 261 ? -16.876 7.401 -1.047 1.00 95.25 261 TYR A CA 1
ATOM 2116 C C . TYR A 1 261 ? -18.064 7.956 -1.855 1.00 95.25 261 TYR A C 1
ATOM 2118 O O . TYR A 1 261 ? -18.781 7.186 -2.492 1.00 95.25 261 TYR A O 1
ATOM 2126 N N . PRO A 1 262 ? -18.274 9.287 -1.882 1.00 89.31 262 PRO A N 1
ATOM 2127 C CA . PRO A 1 262 ? -19.442 9.899 -2.527 1.00 89.31 262 PRO A CA 1
ATOM 2128 C C . PRO A 1 262 ? -19.415 9.824 -4.056 1.00 89.31 262 PRO A C 1
ATOM 2130 O O . PRO A 1 262 ? -20.452 9.935 -4.699 1.00 89.31 262 PRO A O 1
ATOM 2133 N N . ASN A 1 263 ? -18.235 9.601 -4.642 1.00 77.62 263 ASN A N 1
ATOM 2134 C CA . ASN A 1 263 ? -18.060 9.343 -6.068 1.00 77.62 263 ASN A CA 1
ATOM 2135 C C . ASN A 1 263 ? -17.389 7.976 -6.246 1.00 77.62 263 ASN A C 1
ATOM 2137 O O . ASN A 1 263 ? -16.183 7.918 -6.512 1.00 77.62 263 ASN A O 1
ATOM 2141 N N . PRO A 1 264 ? -18.113 6.863 -6.041 1.00 59.03 264 PRO A N 1
ATOM 2142 C CA . PRO A 1 264 ? -17.543 5.555 -6.288 1.00 59.03 264 PRO A CA 1
ATOM 2143 C C . PRO A 1 264 ? -17.370 5.397 -7.806 1.00 59.03 264 PRO A C 1
ATOM 2145 O O . PRO A 1 264 ? -18.326 5.091 -8.509 1.00 59.03 264 PRO A O 1
ATOM 2148 N N . ASN A 1 265 ? -16.157 5.669 -8.312 1.00 49.50 265 ASN A N 1
ATOM 2149 C CA . ASN A 1 265 ? -15.773 5.329 -9.693 1.00 49.50 265 ASN A CA 1
ATOM 2150 C C . ASN A 1 265 ? -15.988 3.843 -9.979 1.00 49.50 265 ASN A C 1
ATOM 2152 O O . ASN A 1 265 ? -15.642 3.053 -9.065 1.00 49.50 265 ASN A O 1
#

pLDDT: mean 84.49, std 21.38, range [34.22, 98.88]

InterPro domains:
  IPR016071 Staphylococcal nuclease (SNase-like), OB-fold [PF00565] (112-252)
  IPR016071 Staphylococcal nuclease (SNase-like), OB-fold [PS50830] (93-253)
  IPR016071 Staphylococcal nuclease (SNase-like), OB-fold [SM00318] (84-253)
  IPR035437 SNase-like, OB-fold superfamily [G3DSA:2.40.50.90] (86-257)
  IPR035437 SNase-like, OB-fold superfamily [SSF50199] (92-254)

Radius of gyration: 27.15 Å; chains: 1; bounding box: 46×69×102 Å